Protein AF-A0A6P8SVH3-F1 (afdb_monomer)

Foldseek 3Di:
DDDDDPDDDDPPPDQPDDDPDAADDDPDDDDDPPPPPPPDDDPDDDDDDDDDDPPDDPPPPDDDDDGDDPVRVLVVLLVVQADDPAEDEQEAEPVCLQVSLLVQCPDPPDDLNYQYQYDYPPDDDPDRPVRLQVSLVVNLVCLAPPLQQWAFDFLEIFGDPDPVCVVVCSVVSSVSSQCSQSNNVYDHNRRYHPQLVCVVSVHDHQQLPPQLVRQRDPVLSVLLVLLVVQQDPVSLVVNCVPCVVVLVVLVCVCSVVDDNVCSSVSSSSSVCSRRHVD

Solvent-accessible surface area (backbone atoms only — not comparable to full-atom values): 17520 Å² total; per-residue (Å²): 142,79,82,84,79,81,77,80,78,74,83,80,78,72,82,82,64,85,69,93,81,86,81,86,84,73,86,78,74,78,80,73,94,82,79,89,72,94,83,70,89,76,94,70,96,73,94,78,85,88,76,91,76,77,82,72,79,82,72,84,82,80,72,87,85,76,92,72,59,67,69,58,53,55,49,50,50,29,70,74,59,42,45,87,89,43,73,41,84,43,70,30,40,80,97,40,42,62,63,33,50,52,56,50,70,66,36,91,85,52,59,87,38,33,44,65,42,50,40,48,72,95,55,90,76,91,53,77,62,61,48,34,53,51,47,31,51,51,45,43,50,40,54,60,73,65,67,70,53,51,41,52,47,92,65,36,28,40,63,47,82,47,68,69,45,55,77,66,39,44,65,60,52,47,51,52,55,40,50,49,21,46,64,71,73,31,54,66,80,84,26,62,31,68,56,46,51,31,46,76,70,74,41,89,53,85,40,69,77,54,69,52,87,60,50,70,50,67,69,57,31,52,53,54,51,51,54,74,67,50,82,45,72,67,46,45,54,52,43,38,74,75,42,29,68,64,47,26,74,53,75,38,69,61,53,82,77,55,56,79,87,44,44,52,60,52,48,23,44,48,51,46,30,68,52,65,73,85

Sequence (278 aa):
MDADVESLHSAQWVNAGTPEVFYRRSRLEQPNRNSFNDFLIDDSDEEEEGEDEAFGTLESYVFPVEEVDLAVLLSDFRKEFVSDGLVSNICIRRKKLLESAIKAISRVTFCWNNSPYIEFVGEDGDDMGGPQREFFRLLMIEVQTTMGIFEGKAGQVFLTYDQAALDGHKYFQAGRLIAWSVAHGGPCIKALDPSLYQLMCGQEAQLEQFDCSVLPDPDVQSRAKRILQCKTAEDLSALQQDLGDWISECGIPGIFSATIGDIPKIYSYVVKHYIFLR

InterPro domains:
  IPR000569 HECT domain [PS50237] (117-143)
  IPR035983 HECT, E3 ligase catalytic domain [SSF56204] (90-229)

Structure (mmCIF, N/CA/C/O backbone):
data_AF-A0A6P8SVH3-F1
#
_entry.id   AF-A0A6P8SVH3-F1
#
loop_
_atom_site.group_PDB
_atom_site.id
_atom_site.type_symbol
_atom_site.label_atom_id
_atom_site.label_alt_id
_atom_site.label_comp_id
_atom_site.label_asym_id
_atom_site.label_entity_id
_atom_site.label_seq_id
_atom_site.pdbx_PDB_ins_code
_atom_site.Cartn_x
_atom_site.Cartn_y
_atom_site.Cartn_z
_atom_site.occupancy
_atom_site.B_iso_or_equiv
_atom_site.auth_seq_id
_atom_site.auth_comp_id
_atom_site.auth_asym_id
_atom_site.auth_atom_id
_atom_site.pdbx_PDB_model_num
ATOM 1 N N . MET A 1 1 ? -14.824 -34.767 -34.612 1.00 38.28 1 MET A N 1
ATOM 2 C CA . MET A 1 1 ? -14.127 -35.101 -33.347 1.00 38.28 1 MET A CA 1
ATOM 3 C C . MET A 1 1 ? -13.390 -33.828 -33.032 1.00 38.28 1 MET A C 1
ATOM 5 O O . MET A 1 1 ? -12.246 -33.665 -33.425 1.00 38.28 1 MET A O 1
ATOM 9 N N . ASP A 1 2 ? -14.157 -32.874 -32.522 1.00 30.14 2 ASP A N 1
ATOM 10 C CA . ASP A 1 2 ? -13.829 -31.455 -32.530 1.00 30.14 2 ASP A CA 1
ATOM 11 C C . ASP A 1 2 ? -13.787 -31.030 -31.074 1.00 30.14 2 ASP A C 1
ATOM 13 O O . ASP A 1 2 ? -14.754 -31.222 -30.340 1.00 30.14 2 ASP A O 1
ATOM 17 N N . ALA A 1 3 ? -12.603 -30.606 -30.648 1.00 35.47 3 ALA A N 1
ATOM 18 C CA . ALA A 1 3 ? -12.331 -30.230 -29.278 1.00 35.47 3 ALA A CA 1
ATOM 19 C C . ALA A 1 3 ? -12.794 -28.790 -29.048 1.00 35.47 3 ALA A C 1
ATOM 21 O O . ALA A 1 3 ? -12.345 -27.869 -29.734 1.00 35.47 3 ALA A O 1
ATOM 22 N N . ASP A 1 4 ? -13.679 -28.639 -28.067 1.00 33.88 4 ASP A N 1
ATOM 23 C CA . ASP A 1 4 ? -14.069 -27.380 -27.454 1.00 33.88 4 ASP A CA 1
ATOM 24 C C . ASP A 1 4 ? -12.833 -26.608 -26.976 1.00 33.88 4 ASP A C 1
ATOM 26 O O . ASP A 1 4 ? -12.043 -27.092 -26.162 1.00 33.88 4 ASP A O 1
ATOM 30 N N . VAL A 1 5 ? -12.677 -25.384 -27.475 1.00 38.59 5 VAL A N 1
ATOM 31 C CA . VAL A 1 5 ? -11.770 -24.392 -26.897 1.00 38.59 5 VAL A CA 1
ATOM 32 C C . VAL A 1 5 ? -12.614 -23.532 -25.965 1.00 38.59 5 VAL A C 1
ATOM 34 O O . VAL A 1 5 ? -13.272 -22.587 -26.398 1.00 38.59 5 VAL A O 1
ATOM 37 N N . GLU A 1 6 ? -12.616 -23.887 -24.680 1.00 35.53 6 GLU A N 1
ATOM 38 C CA . GLU A 1 6 ? -13.138 -23.033 -23.613 1.00 35.53 6 GLU A CA 1
ATOM 39 C C . GLU A 1 6 ? -12.396 -21.691 -23.630 1.00 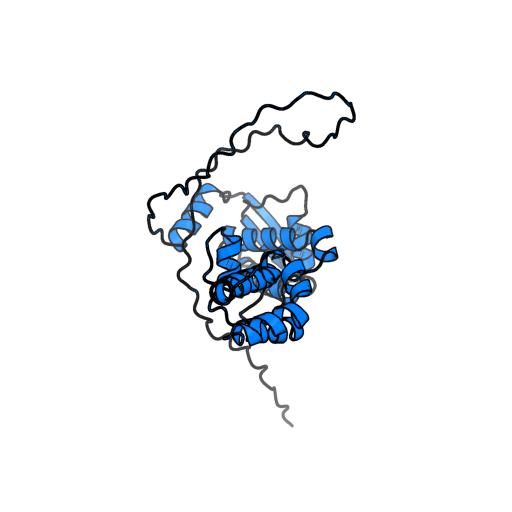35.53 6 GLU A C 1
ATOM 41 O O . GLU A 1 6 ? -11.185 -21.604 -23.409 1.00 35.53 6 GLU A O 1
ATOM 46 N N . SER A 1 7 ? -13.137 -20.620 -23.914 1.00 36.16 7 SER A N 1
ATOM 47 C CA . SER A 1 7 ? -12.637 -19.257 -23.811 1.00 36.16 7 SER A CA 1
ATOM 48 C C . SER A 1 7 ? -12.360 -18.930 -22.344 1.00 36.16 7 SER A C 1
ATOM 50 O O . SER A 1 7 ? -13.285 -18.854 -21.532 1.00 36.16 7 SER A O 1
ATOM 52 N N . LEU A 1 8 ? -11.092 -18.701 -22.006 1.00 34.19 8 LEU A N 1
ATOM 53 C CA . LEU A 1 8 ? -10.688 -18.137 -20.721 1.00 34.19 8 LEU A CA 1
ATOM 54 C C . LEU A 1 8 ? -11.375 -16.780 -20.533 1.00 34.19 8 LEU A C 1
ATOM 56 O O . LEU A 1 8 ? -11.102 -15.818 -21.252 1.00 34.19 8 LEU A O 1
ATOM 60 N N . HIS A 1 9 ? -12.290 -16.732 -19.568 1.00 35.50 9 HIS A N 1
ATOM 61 C CA . HIS A 1 9 ? -13.006 -15.535 -19.155 1.00 35.50 9 HIS A CA 1
ATOM 62 C C . HIS A 1 9 ? -12.001 -14.427 -18.806 1.00 35.50 9 HIS A C 1
ATOM 64 O O . HIS A 1 9 ? -11.224 -14.541 -17.857 1.00 35.50 9 HIS A O 1
ATOM 70 N N . SER A 1 10 ? -12.017 -13.335 -19.571 1.00 40.88 10 SER A N 1
ATOM 71 C CA . SER A 1 10 ? -11.329 -12.099 -19.214 1.00 40.88 10 SER A CA 1
ATOM 72 C C . SER A 1 10 ? -11.885 -11.607 -17.880 1.00 40.88 10 SER A C 1
ATOM 74 O O . SER A 1 10 ? -13.095 -11.384 -17.779 1.00 40.88 10 SER A O 1
ATOM 76 N N . ALA A 1 11 ? -11.032 -11.429 -16.870 1.00 42.97 11 ALA A N 1
ATOM 77 C CA . ALA A 1 11 ? -11.408 -10.749 -15.637 1.00 42.97 11 ALA A CA 1
ATOM 78 C C . ALA A 1 11 ? -12.002 -9.377 -15.997 1.00 42.97 11 ALA A C 1
ATOM 80 O O . ALA A 1 11 ? -11.295 -8.480 -16.461 1.00 42.97 11 ALA A O 1
ATOM 81 N N . GLN A 1 12 ? -13.322 -9.244 -15.855 1.00 35.88 12 GLN A N 1
ATOM 82 C CA . GLN A 1 12 ? -14.020 -7.975 -16.001 1.00 35.88 12 GLN A CA 1
ATOM 83 C C . GLN A 1 12 ? -13.683 -7.134 -14.775 1.00 35.88 12 GLN A C 1
ATOM 85 O O . GLN A 1 12 ? -14.311 -7.246 -13.726 1.00 35.88 12 GLN A O 1
ATOM 90 N N . TRP A 1 13 ? -12.649 -6.310 -14.904 1.00 43.22 13 TRP A N 1
ATOM 91 C CA . TRP A 1 13 ? -12.386 -5.234 -13.962 1.00 43.22 13 TRP A CA 1
ATOM 92 C C . TRP A 1 13 ? -13.508 -4.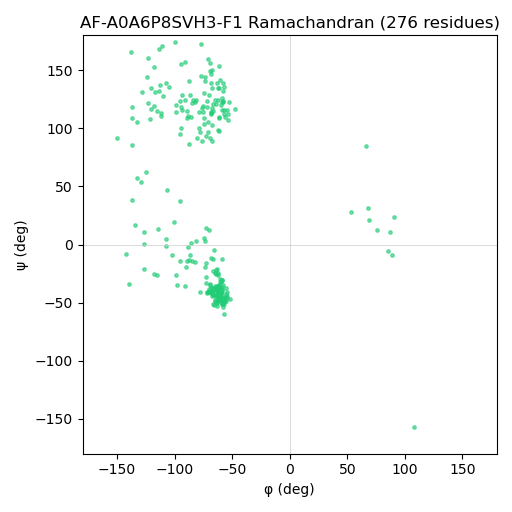210 -14.109 1.00 43.22 13 TRP A C 1
ATOM 94 O O . TRP A 1 13 ? -13.561 -3.460 -15.085 1.00 43.22 13 TRP A O 1
ATOM 104 N N . VAL A 1 14 ? -14.444 -4.215 -13.164 1.00 36.72 14 VAL A N 1
ATOM 105 C CA . VAL A 1 14 ? -15.445 -3.156 -13.050 1.00 36.72 14 VAL A CA 1
ATOM 106 C C . VAL A 1 14 ? -14.711 -1.902 -12.576 1.00 36.72 14 VAL A C 1
ATOM 108 O O . VAL A 1 14 ? -13.932 -1.958 -11.627 1.00 36.72 14 VAL A O 1
ATOM 111 N N . ASN A 1 15 ? -14.906 -0.785 -13.278 1.00 38.78 15 ASN A N 1
ATOM 112 C CA . ASN A 1 15 ? -14.337 0.510 -12.916 1.00 38.78 15 ASN A CA 1
ATOM 113 C C . ASN A 1 15 ? -14.765 0.861 -11.481 1.00 38.78 15 ASN A C 1
ATOM 115 O O . ASN A 1 15 ? -15.936 1.149 -11.251 1.00 38.78 15 ASN A O 1
ATOM 119 N N . ALA A 1 16 ? -13.823 0.830 -10.535 1.00 38.94 16 ALA A N 1
ATOM 120 C CA . ALA A 1 16 ? -14.063 1.083 -9.113 1.00 38.94 16 ALA A CA 1
ATOM 121 C C . ALA A 1 16 ? -14.327 2.567 -8.783 1.00 38.94 16 ALA A C 1
ATOM 123 O O . ALA A 1 16 ? -14.281 2.942 -7.620 1.00 38.94 16 ALA A O 1
ATOM 124 N N . GLY A 1 17 ? -14.594 3.409 -9.790 1.00 33.31 17 GLY A N 1
ATOM 125 C CA . GLY A 1 17 ? -14.786 4.842 -9.613 1.00 33.31 17 GLY A CA 1
ATOM 126 C C . GLY A 1 17 ? -13.485 5.482 -9.153 1.00 33.31 17 GLY A C 1
ATOM 127 O O . GLY A 1 17 ? -13.255 5.643 -7.964 1.00 33.31 17 GLY A O 1
ATOM 128 N N . THR A 1 18 ? -12.607 5.831 -10.096 1.00 37.03 18 THR A N 1
ATOM 129 C CA . THR A 1 18 ? -11.446 6.673 -9.773 1.00 37.03 18 THR A CA 1
ATOM 130 C C . THR A 1 18 ? -11.972 7.992 -9.190 1.00 37.03 18 THR A C 1
ATOM 132 O O . THR A 1 18 ? -12.679 8.693 -9.916 1.00 37.03 18 THR A O 1
ATOM 135 N N . PRO A 1 19 ? -11.695 8.329 -7.916 1.00 35.72 19 PRO A N 1
ATOM 136 C CA . PRO A 1 19 ? -12.036 9.643 -7.381 1.00 35.72 19 PRO A CA 1
ATOM 137 C C . PRO A 1 19 ? -11.286 10.718 -8.177 1.00 35.72 19 PRO A C 1
ATOM 139 O O . PRO A 1 19 ? -10.211 10.442 -8.713 1.00 35.72 19 PRO A O 1
ATOM 142 N N . GLU A 1 20 ? -11.808 11.940 -8.252 1.00 30.88 20 GLU A N 1
ATOM 143 C CA . GLU A 1 20 ? -10.994 13.074 -8.700 1.00 30.88 20 GLU A CA 1
ATOM 144 C C . GLU A 1 20 ? -9.831 13.243 -7.714 1.00 30.88 20 GLU A C 1
ATOM 146 O O . GLU A 1 20 ? -10.027 13.560 -6.541 1.00 30.88 20 GLU A O 1
ATOM 151 N N . VAL A 1 21 ? -8.614 12.931 -8.167 1.00 34.47 21 VAL A N 1
ATOM 152 C CA . VAL A 1 21 ? -7.406 13.019 -7.344 1.00 34.47 21 VAL A CA 1
ATOM 153 C C . VAL A 1 21 ? -6.691 14.327 -7.651 1.00 34.47 21 VAL A C 1
ATOM 155 O O . VAL A 1 21 ? -6.152 14.511 -8.743 1.00 34.47 21 VAL A O 1
ATOM 158 N N . PHE A 1 22 ? -6.652 15.212 -6.660 1.00 37.12 22 PHE A N 1
ATOM 159 C CA . PHE A 1 22 ? -5.919 16.473 -6.708 1.00 37.12 22 PHE A CA 1
ATOM 160 C C . PHE A 1 22 ? -4.524 16.284 -6.099 1.00 37.12 22 PHE A C 1
ATOM 162 O O . PHE A 1 22 ? -4.385 15.779 -4.984 1.00 37.12 22 PHE A O 1
ATOM 169 N N . TYR A 1 23 ? -3.480 16.696 -6.821 1.00 36.50 23 TYR A N 1
ATOM 170 C CA . TYR A 1 23 ? -2.086 16.581 -6.383 1.00 36.50 23 TYR A CA 1
ATOM 171 C C . TYR A 1 23 ? -1.507 17.952 -6.007 1.00 36.50 23 TYR A C 1
ATOM 173 O O . TYR A 1 23 ? -1.722 18.944 -6.699 1.00 36.50 23 TYR A O 1
ATOM 181 N N . ARG A 1 24 ? -0.725 18.005 -4.921 1.00 40.78 24 ARG A N 1
ATOM 182 C CA . ARG A 1 24 ? -0.037 19.205 -4.413 1.00 40.78 24 ARG A CA 1
ATOM 183 C C . ARG A 1 24 ? 1.322 19.377 -5.101 1.00 40.78 24 ARG A C 1
ATOM 185 O O . ARG A 1 24 ? 2.140 18.464 -5.060 1.00 40.78 24 ARG A O 1
ATOM 192 N N . ARG A 1 25 ? 1.620 20.556 -5.656 1.00 32.75 25 ARG A N 1
ATOM 193 C CA . ARG A 1 25 ? 2.978 20.903 -6.120 1.00 32.75 25 ARG A CA 1
ATOM 194 C C . ARG A 1 25 ? 3.720 21.643 -5.003 1.00 32.75 25 ARG A C 1
ATOM 196 O O . ARG A 1 25 ? 3.324 22.742 -4.630 1.00 32.75 25 ARG A O 1
ATOM 203 N N . SER A 1 26 ? 4.795 21.070 -4.466 1.00 36.12 26 SER A N 1
ATOM 204 C CA . SER A 1 26 ? 5.819 21.834 -3.743 1.00 36.12 26 SER A CA 1
ATOM 205 C C . SER A 1 26 ? 6.853 22.341 -4.752 1.00 36.12 26 SER A C 1
ATOM 207 O O . SER A 1 26 ? 7.201 21.637 -5.701 1.00 36.12 26 SER A O 1
ATOM 209 N N . ARG A 1 27 ? 7.355 23.571 -4.586 1.00 33.19 27 ARG A N 1
ATOM 210 C CA . ARG A 1 27 ? 8.594 23.963 -5.272 1.00 33.19 27 ARG A CA 1
ATOM 211 C C . ARG A 1 27 ? 9.719 23.147 -4.641 1.00 33.19 27 ARG A C 1
ATOM 213 O O . ARG A 1 27 ? 10.001 23.318 -3.461 1.00 33.19 27 ARG A O 1
ATOM 220 N N . LEU A 1 28 ? 10.311 22.241 -5.411 1.00 38.47 28 LEU A N 1
ATOM 221 C CA . LEU A 1 28 ? 11.526 21.541 -5.013 1.00 38.47 28 LEU A CA 1
ATOM 222 C C . LEU A 1 28 ? 12.676 22.552 -5.049 1.00 38.47 28 LEU A C 1
ATOM 224 O O . LEU A 1 28 ? 13.139 22.924 -6.127 1.00 38.47 28 LEU A O 1
ATOM 228 N N . GLU A 1 29 ? 13.136 23.012 -3.888 1.00 39.31 29 GLU A N 1
ATOM 229 C CA . GLU A 1 29 ? 14.511 23.499 -3.799 1.00 39.31 29 GLU A CA 1
ATOM 230 C C . GLU A 1 29 ? 15.446 22.297 -3.984 1.00 39.31 29 GLU A C 1
ATOM 232 O O . GLU A 1 29 ? 15.196 21.205 -3.467 1.00 39.31 29 GLU A O 1
ATOM 237 N N . GLN A 1 30 ? 16.480 22.462 -4.811 1.00 32.16 30 GLN A N 1
ATOM 238 C CA . GLN A 1 30 ? 17.389 21.371 -5.161 1.00 32.16 30 GLN A CA 1
ATOM 239 C C . GLN A 1 30 ? 18.096 20.846 -3.900 1.00 32.16 30 GLN A C 1
ATOM 241 O O . GLN A 1 30 ? 18.597 21.655 -3.116 1.00 32.16 30 GLN A O 1
ATOM 246 N N . PRO A 1 31 ? 18.203 19.521 -3.695 1.00 35.34 31 PRO A N 1
ATOM 247 C CA . PRO A 1 31 ? 18.891 18.991 -2.529 1.00 35.34 31 PRO A CA 1
ATOM 248 C C . PRO A 1 31 ? 20.385 19.322 -2.611 1.00 35.34 31 PRO A C 1
ATOM 250 O O . PRO A 1 31 ? 21.086 18.938 -3.553 1.00 35.34 31 PRO A O 1
ATOM 253 N N . ASN A 1 32 ? 20.862 20.050 -1.602 1.00 32.84 32 ASN A N 1
ATOM 254 C CA . ASN A 1 32 ? 22.268 20.377 -1.428 1.00 32.84 32 ASN A CA 1
ATOM 255 C C . ASN A 1 32 ? 23.060 19.069 -1.244 1.00 32.84 32 ASN A C 1
ATOM 257 O O . ASN A 1 32 ? 22.740 18.249 -0.387 1.00 32.84 32 ASN A O 1
ATOM 261 N N . ARG A 1 33 ? 24.078 18.844 -2.080 1.00 38.38 33 ARG A N 1
ATOM 262 C CA . ARG A 1 33 ? 24.749 17.543 -2.284 1.00 38.38 33 ARG A CA 1
ATOM 263 C C . ARG A 1 33 ? 25.617 17.027 -1.120 1.00 38.38 33 ARG A C 1
ATOM 265 O O . ARG A 1 33 ? 26.335 16.054 -1.316 1.00 38.38 33 ARG A O 1
ATOM 272 N N . ASN A 1 34 ? 25.534 17.607 0.076 1.00 36.66 34 ASN A N 1
ATOM 273 C CA . ASN A 1 34 ? 26.418 17.289 1.204 1.00 36.66 34 ASN A CA 1
ATOM 274 C C . ASN A 1 34 ? 25.664 16.985 2.511 1.00 36.66 34 ASN A C 1
ATOM 276 O O . ASN A 1 34 ? 25.970 17.568 3.544 1.00 36.66 34 ASN A O 1
ATOM 280 N N . SER A 1 35 ? 24.712 16.054 2.506 1.00 41.62 35 SER A N 1
ATOM 281 C CA . SER A 1 35 ? 24.257 15.456 3.769 1.00 41.62 35 SER A CA 1
ATOM 282 C C . SER A 1 35 ? 24.087 13.954 3.609 1.00 41.62 35 SER A C 1
ATOM 284 O O . SER A 1 35 ? 23.033 13.457 3.229 1.00 41.62 35 SER A O 1
ATOM 286 N N . PHE A 1 36 ? 25.190 13.234 3.803 1.00 32.66 36 PHE A N 1
ATOM 287 C CA . PHE A 1 36 ? 25.193 11.774 3.920 1.00 32.66 36 PHE A CA 1
ATOM 288 C C . PHE A 1 36 ? 26.049 11.288 5.098 1.00 32.66 36 PHE A C 1
ATOM 290 O O . PHE A 1 36 ? 26.396 10.115 5.146 1.00 32.66 36 PHE A O 1
ATOM 297 N N . ASN A 1 37 ? 26.376 12.173 6.048 1.00 34.50 37 ASN A N 1
ATOM 298 C CA . ASN A 1 37 ? 27.272 11.854 7.164 1.00 34.50 37 ASN A CA 1
ATOM 299 C C . ASN A 1 37 ? 26.712 12.142 8.564 1.00 34.50 37 ASN A C 1
ATOM 301 O O . ASN A 1 37 ? 27.464 12.029 9.521 1.00 34.50 37 ASN A O 1
ATOM 305 N N . ASP A 1 38 ? 25.423 12.442 8.720 1.00 38.78 38 ASP A N 1
ATOM 306 C CA . ASP A 1 38 ? 24.875 12.828 10.033 1.00 38.78 38 ASP A CA 1
ATOM 307 C C . ASP A 1 38 ? 24.239 11.660 10.809 1.00 38.78 38 ASP A C 1
ATOM 309 O O . ASP A 1 38 ? 23.200 11.788 11.447 1.00 38.78 38 ASP A O 1
ATOM 313 N N . PHE A 1 39 ? 24.851 10.475 10.715 1.00 33.72 39 PHE A N 1
ATOM 314 C CA . PHE A 1 39 ? 24.496 9.325 11.553 1.00 33.72 39 PHE A CA 1
ATOM 315 C C . PHE A 1 39 ? 25.756 8.677 12.133 1.00 33.72 39 PHE A C 1
ATOM 317 O O . PHE A 1 39 ? 26.052 7.501 11.916 1.00 33.72 39 PHE A O 1
ATOM 324 N N . LEU A 1 40 ? 26.532 9.489 12.846 1.00 31.41 40 LEU A N 1
ATOM 325 C CA . LEU A 1 40 ? 27.498 9.023 13.831 1.00 31.41 40 LEU A CA 1
ATOM 326 C C . LEU A 1 40 ? 26.967 9.460 15.195 1.00 31.41 40 LEU A C 1
ATOM 328 O O . LEU A 1 40 ? 26.902 10.649 15.482 1.00 31.41 40 LEU A O 1
ATOM 332 N N . ILE A 1 41 ? 26.533 8.486 15.992 1.00 35.91 41 ILE A N 1
ATOM 333 C CA . ILE A 1 41 ? 26.217 8.684 17.407 1.00 35.91 41 ILE A CA 1
ATOM 334 C C . ILE A 1 41 ? 27.570 8.801 18.112 1.00 35.91 41 ILE A C 1
ATOM 336 O O . ILE A 1 41 ? 28.326 7.828 18.148 1.00 35.91 41 ILE A O 1
ATOM 340 N N . ASP A 1 42 ? 27.895 10.007 18.566 1.00 34.38 42 ASP A N 1
ATOM 341 C CA . ASP A 1 42 ? 29.068 10.297 19.388 1.00 34.38 42 ASP A CA 1
ATOM 342 C C . ASP A 1 42 ? 28.662 10.134 20.860 1.00 34.38 42 ASP A C 1
ATOM 344 O O . ASP A 1 42 ? 27.849 10.901 21.377 1.00 34.38 42 ASP A O 1
ATOM 348 N N . ASP A 1 43 ? 29.161 9.072 21.496 1.00 38.16 43 ASP A N 1
ATOM 349 C CA . ASP A 1 43 ? 29.024 8.814 22.933 1.00 38.16 43 ASP A CA 1
ATOM 350 C C . ASP A 1 43 ? 30.008 9.729 23.683 1.00 38.16 43 ASP A C 1
ATOM 352 O O . ASP A 1 43 ? 31.152 9.352 23.961 1.00 38.16 43 ASP A O 1
ATOM 356 N N . SER A 1 44 ? 29.569 10.938 24.028 1.00 39.28 44 SER A N 1
ATOM 357 C CA . SER A 1 44 ? 30.231 11.747 25.051 1.00 39.28 44 SER A CA 1
ATOM 358 C C . SER A 1 44 ? 29.199 12.401 25.965 1.00 39.28 44 SER A C 1
ATOM 360 O O . SER A 1 44 ? 28.482 13.312 25.557 1.00 39.28 44 SER A O 1
ATOM 362 N N . ASP A 1 45 ? 29.139 11.898 27.200 1.00 43.66 45 ASP A N 1
ATOM 363 C CA . ASP A 1 45 ? 28.345 12.419 28.311 1.00 43.66 45 ASP A CA 1
ATOM 364 C C . ASP A 1 45 ? 28.775 13.850 28.672 1.00 43.66 45 ASP A C 1
ATOM 366 O O . ASP A 1 45 ? 29.827 14.032 29.286 1.00 43.66 45 ASP A O 1
ATOM 370 N N . GLU A 1 46 ? 27.940 14.848 28.379 1.00 41.59 46 GLU A N 1
ATOM 371 C CA . GLU A 1 46 ? 27.952 16.135 29.083 1.00 41.59 46 GLU A CA 1
ATOM 372 C C . GLU A 1 46 ? 26.506 16.579 29.370 1.00 41.59 46 GLU A C 1
ATOM 374 O O . GLU A 1 46 ? 25.677 16.735 28.474 1.00 41.59 46 GLU A O 1
ATOM 379 N N . GLU A 1 47 ? 26.193 16.704 30.662 1.00 41.84 47 GLU A N 1
ATOM 380 C CA . GLU A 1 47 ? 24.939 17.237 31.196 1.00 41.84 47 GLU A CA 1
ATOM 381 C C . GLU A 1 47 ? 24.890 18.757 30.964 1.00 41.84 47 GLU A C 1
ATOM 383 O O . GLU A 1 47 ? 25.701 19.481 31.541 1.00 41.84 47 GLU A O 1
ATOM 388 N N . GLU A 1 48 ? 23.917 19.263 30.199 1.00 37.69 48 GLU A N 1
ATOM 389 C CA . GLU A 1 48 ? 23.544 20.683 30.252 1.00 37.69 48 GLU A CA 1
ATOM 390 C C . GLU A 1 48 ? 22.033 20.868 30.450 1.00 37.69 48 GLU A C 1
ATOM 392 O O . GLU A 1 48 ? 21.188 20.213 29.834 1.00 37.69 48 GLU A O 1
ATOM 397 N N . GLU A 1 49 ? 21.738 21.737 31.418 1.00 33.62 49 GLU A N 1
ATOM 398 C CA . GLU A 1 49 ? 20.440 22.055 32.002 1.00 33.62 49 GLU A CA 1
ATOM 399 C C . GLU A 1 49 ? 19.507 22.775 31.013 1.00 33.62 49 GLU A C 1
ATOM 401 O O . GLU A 1 49 ? 19.938 23.498 30.119 1.00 33.62 49 GLU A O 1
ATOM 406 N N . GLY A 1 50 ? 18.201 22.556 31.188 1.00 32.62 50 GLY A N 1
ATOM 407 C CA . GLY A 1 50 ? 17.170 22.912 30.219 1.00 32.62 50 GLY A CA 1
ATOM 408 C C . GLY A 1 50 ? 16.913 24.405 30.002 1.00 32.62 50 GLY A C 1
ATOM 409 O O . GLY A 1 50 ? 16.885 25.207 30.935 1.00 32.62 50 GLY A O 1
ATOM 410 N N . GLU A 1 51 ? 16.564 24.717 28.755 1.00 33.16 51 GLU A N 1
ATOM 411 C CA . GLU A 1 51 ? 15.795 25.897 28.371 1.00 33.16 51 GLU A CA 1
ATOM 412 C C . GLU A 1 51 ? 14.543 25.434 27.603 1.00 33.16 51 GLU A C 1
ATOM 414 O O . GLU A 1 51 ? 14.620 24.710 26.608 1.00 33.16 51 GLU A O 1
ATOM 419 N N . ASP A 1 52 ? 13.371 25.813 28.118 1.00 31.06 52 ASP A N 1
ATOM 420 C CA . ASP A 1 52 ? 12.054 25.512 27.556 1.00 31.06 52 ASP A CA 1
ATOM 421 C C . ASP A 1 52 ? 11.845 26.241 26.210 1.00 31.06 52 ASP A C 1
ATOM 423 O O . ASP A 1 52 ? 11.304 27.348 26.152 1.00 31.06 52 ASP A O 1
ATOM 427 N N . GLU A 1 53 ? 12.234 25.612 25.101 1.00 35.81 53 GLU A N 1
ATOM 428 C CA . GLU A 1 53 ? 11.828 26.029 23.755 1.00 35.81 53 GLU A CA 1
ATOM 429 C C . GLU A 1 53 ? 10.358 25.636 23.526 1.00 35.81 53 GLU A C 1
ATOM 431 O O . GLU A 1 53 ? 9.998 24.473 23.320 1.00 35.81 53 GLU A O 1
ATOM 436 N N . ALA A 1 54 ? 9.479 26.636 23.602 1.00 31.33 54 ALA A N 1
ATOM 437 C CA . ALA A 1 54 ? 8.057 26.512 23.323 1.00 31.33 54 ALA A CA 1
ATOM 438 C C . ALA A 1 54 ? 7.824 25.891 21.934 1.00 31.33 54 ALA A C 1
ATOM 440 O O . ALA A 1 54 ? 8.080 26.515 20.904 1.00 31.33 54 ALA A O 1
ATOM 441 N N . PHE A 1 55 ? 7.287 24.668 21.909 1.00 30.98 55 PHE A N 1
ATOM 442 C CA . PHE A 1 55 ? 6.881 23.976 20.688 1.00 30.98 55 PHE A CA 1
ATOM 443 C C . PHE A 1 55 ? 5.776 24.788 19.996 1.00 30.98 55 PHE A C 1
ATOM 445 O O . PHE A 1 55 ? 4.606 24.752 20.385 1.00 30.98 55 PHE A O 1
ATOM 452 N N . GLY A 1 56 ? 6.167 25.586 19.003 1.00 30.38 56 GLY A N 1
ATOM 453 C CA . GLY A 1 56 ? 5.260 26.409 18.218 1.00 30.38 56 GLY A CA 1
ATOM 454 C C . GLY A 1 56 ? 4.196 25.545 17.548 1.00 30.38 56 GLY A C 1
ATOM 455 O O . GLY A 1 56 ? 4.504 24.608 16.813 1.00 30.38 56 GLY A O 1
ATOM 456 N N . THR A 1 57 ? 2.932 25.870 17.811 1.00 33.41 57 THR A N 1
ATOM 457 C CA . THR A 1 57 ? 1.759 25.336 17.118 1.00 33.41 57 THR A CA 1
ATOM 458 C C . THR A 1 57 ? 1.992 25.400 15.609 1.00 33.41 57 THR A C 1
ATOM 460 O O . THR A 1 57 ? 2.149 26.487 15.052 1.00 33.41 57 THR A O 1
ATOM 463 N N . LEU A 1 58 ? 2.029 24.245 14.941 1.00 35.56 58 LEU A N 1
ATOM 464 C CA . LEU A 1 58 ? 2.155 24.173 13.489 1.00 35.56 58 LEU A CA 1
ATOM 465 C C . LEU A 1 58 ? 0.848 24.696 12.869 1.00 35.56 58 LEU A C 1
ATOM 467 O O . LEU A 1 58 ? -0.118 23.951 12.707 1.00 35.56 58 LEU A O 1
ATOM 471 N N . GLU A 1 59 ? 0.782 25.997 12.582 1.00 33.22 59 GLU A N 1
ATOM 472 C CA . GLU A 1 59 ? -0.334 26.585 11.843 1.00 33.22 59 GLU A CA 1
ATOM 473 C C . GLU A 1 59 ? -0.448 25.895 10.477 1.00 33.22 59 GLU A C 1
ATOM 475 O O . GLU A 1 59 ? 0.496 25.863 9.682 1.00 33.22 59 GLU A O 1
ATOM 480 N N . SER A 1 60 ? -1.618 25.315 10.206 1.00 38.97 60 SER A N 1
ATOM 481 C CA . SER A 1 60 ? -1.949 24.705 8.923 1.00 38.97 60 SER A CA 1
ATOM 482 C C . SER A 1 60 ? -1.907 25.775 7.830 1.00 38.97 60 SER A C 1
ATOM 484 O O . SER A 1 60 ? -2.851 26.546 7.657 1.00 38.97 60 SER A O 1
ATOM 486 N N . TYR A 1 61 ? -0.797 25.843 7.099 1.00 36.00 61 TYR A N 1
ATOM 487 C CA . TYR A 1 61 ? -0.610 26.791 6.007 1.00 36.00 61 TYR A CA 1
ATOM 488 C C . TYR A 1 61 ? -1.494 26.384 4.816 1.00 36.00 61 TYR A C 1
ATOM 490 O O . TYR A 1 61 ? -1.150 25.494 4.033 1.00 36.00 61 TYR A O 1
ATOM 498 N N . VAL A 1 62 ? -2.669 27.007 4.700 1.00 37.00 62 VAL A N 1
ATOM 499 C CA . VAL A 1 62 ? -3.608 26.788 3.592 1.00 37.00 62 VAL A CA 1
ATOM 500 C C . VAL A 1 62 ? -3.122 27.581 2.378 1.00 37.00 62 VAL A C 1
ATOM 502 O O . VAL A 1 62 ? -3.303 28.794 2.294 1.00 37.00 62 VAL A O 1
ATOM 505 N N . PHE A 1 63 ? -2.474 26.895 1.436 1.00 35.66 63 PHE A N 1
ATOM 506 C CA . PHE A 1 63 ? -2.149 27.462 0.126 1.00 35.66 63 PHE A CA 1
ATOM 507 C C . PHE A 1 63 ? -3.398 27.478 -0.780 1.00 35.66 63 PHE A C 1
ATOM 509 O O . PHE A 1 63 ? -4.200 26.544 -0.705 1.00 35.66 63 PHE A O 1
ATOM 516 N N . PRO A 1 64 ? -3.571 28.488 -1.656 1.00 39.16 64 PRO A N 1
ATOM 517 C CA . PRO A 1 64 ? -4.691 28.534 -2.595 1.00 39.16 64 PRO A CA 1
ATOM 518 C C . PRO A 1 64 ? -4.643 27.349 -3.570 1.00 39.16 64 PRO A C 1
ATOM 520 O O . PRO A 1 64 ? -3.584 27.030 -4.111 1.00 39.16 64 PRO A O 1
ATOM 523 N N . VAL A 1 65 ? -5.792 26.705 -3.787 1.00 49.38 65 VAL A N 1
ATOM 524 C CA . VAL A 1 65 ? -5.953 25.539 -4.667 1.00 49.38 65 VAL A CA 1
ATOM 525 C C . VAL A 1 65 ? -6.190 26.023 -6.099 1.00 49.38 65 VAL A C 1
ATOM 527 O O . VAL A 1 65 ? -7.251 26.565 -6.397 1.00 49.38 65 VAL A O 1
ATOM 530 N N . GLU A 1 66 ? -5.216 25.830 -6.987 1.00 57.56 66 GLU A N 1
ATOM 531 C CA . GLU A 1 66 ? -5.455 25.863 -8.434 1.00 57.56 66 GLU A CA 1
ATOM 532 C C . GLU A 1 66 ? -5.695 24.424 -8.910 1.00 57.56 66 GLU A C 1
ATOM 534 O O . GLU A 1 66 ? -4.829 23.560 -8.761 1.00 57.56 66 GLU A O 1
ATOM 539 N N . GLU A 1 67 ? -6.883 24.148 -9.449 1.00 62.97 67 GLU A N 1
ATOM 540 C CA . GLU A 1 67 ? -7.199 22.860 -10.069 1.00 62.97 67 GLU A CA 1
ATOM 541 C C . GLU A 1 67 ? -6.388 22.705 -11.364 1.00 62.97 67 GLU A C 1
ATOM 543 O O . GLU A 1 67 ? -6.602 23.422 -12.342 1.00 62.97 67 GLU A O 1
ATOM 548 N N . VAL A 1 68 ? -5.433 21.771 -11.374 1.00 77.88 68 VAL A N 1
ATOM 549 C CA . VAL A 1 68 ? -4.621 21.446 -12.554 1.00 77.88 68 VAL A CA 1
ATOM 550 C C . VAL A 1 68 ? -5.013 20.064 -13.059 1.00 77.88 68 VAL A C 1
ATOM 552 O O . VAL A 1 68 ? -4.991 19.089 -12.309 1.00 77.88 68 VAL A O 1
ATOM 555 N N . ASP A 1 69 ? -5.335 19.973 -14.348 1.00 88.62 69 ASP A N 1
ATOM 556 C CA . ASP A 1 69 ? -5.628 18.707 -15.018 1.00 88.62 69 ASP A CA 1
ATOM 557 C C . ASP A 1 69 ? -4.441 17.727 -14.912 1.00 88.62 69 ASP A C 1
ATOM 559 O O . ASP A 1 69 ? -3.286 18.074 -15.183 1.00 88.62 69 ASP A O 1
ATOM 563 N N . LEU A 1 70 ? -4.720 16.475 -14.531 1.00 84.69 70 LEU A N 1
ATOM 564 C CA . LEU A 1 70 ? -3.692 15.453 -14.314 1.00 84.69 70 LEU A CA 1
ATOM 565 C C . LEU A 1 70 ? -2.870 15.164 -15.579 1.00 84.69 70 LEU A C 1
ATOM 567 O O . LEU A 1 70 ? -1.665 14.915 -15.491 1.00 84.69 70 LEU A O 1
ATOM 571 N N . ALA A 1 71 ? -3.490 15.186 -16.761 1.00 87.00 71 ALA A N 1
ATOM 572 C CA . ALA A 1 71 ? -2.779 14.948 -18.010 1.00 87.00 71 ALA A CA 1
ATOM 573 C C . ALA A 1 71 ? -1.814 16.100 -18.323 1.00 87.00 71 ALA A C 1
ATOM 575 O O . ALA A 1 71 ? -0.696 15.836 -18.777 1.00 87.00 71 ALA A O 1
ATOM 576 N N . VAL A 1 72 ? -2.202 17.344 -18.020 1.00 90.31 72 VAL A N 1
ATOM 577 C CA . VAL A 1 72 ? -1.321 18.521 -18.100 1.00 90.31 72 VAL A CA 1
ATOM 578 C C . VAL A 1 72 ? -0.157 18.388 -17.120 1.00 90.31 72 VAL A C 1
ATOM 580 O O . VAL A 1 72 ? 0.996 18.468 -17.542 1.00 90.31 72 VAL A O 1
ATOM 583 N N . LEU A 1 73 ? -0.432 18.073 -15.851 1.00 91.56 73 LEU A N 1
ATOM 584 C CA . LEU A 1 73 ? 0.598 17.904 -14.822 1.00 91.56 73 LEU A CA 1
ATOM 585 C C . LEU A 1 73 ? 1.640 16.847 -15.218 1.00 91.56 73 LEU A C 1
ATOM 587 O O . LEU A 1 73 ? 2.844 17.092 -15.152 1.00 91.56 73 LEU A O 1
ATOM 591 N N . LEU A 1 74 ? 1.183 15.675 -15.667 1.00 91.06 74 LEU A N 1
ATOM 592 C CA . LEU A 1 74 ? 2.069 14.592 -16.092 1.00 91.06 74 LEU A CA 1
ATOM 593 C C . LEU A 1 74 ? 2.815 14.929 -17.389 1.00 91.06 74 LEU A C 1
ATOM 595 O O . LEU A 1 74 ? 3.959 14.511 -17.566 1.00 91.06 74 LEU A O 1
ATOM 599 N N . SER A 1 75 ? 2.183 15.663 -18.308 1.00 90.06 75 SER A N 1
ATOM 600 C CA . SER A 1 75 ? 2.841 16.176 -19.513 1.00 90.06 75 SER A CA 1
ATOM 601 C C . SER A 1 75 ? 3.994 17.108 -19.149 1.00 90.06 75 SER A C 1
ATOM 603 O O . SER A 1 75 ? 5.095 16.949 -19.673 1.00 90.06 75 SER A O 1
ATOM 605 N N . ASP A 1 76 ? 3.758 18.054 -18.248 1.00 92.12 76 ASP A N 1
ATOM 606 C CA . ASP A 1 76 ? 4.760 19.044 -17.868 1.00 92.12 76 ASP A CA 1
ATOM 607 C C . ASP A 1 76 ? 5.890 18.415 -17.054 1.00 92.12 76 ASP A C 1
ATOM 609 O O . ASP A 1 76 ? 7.055 18.669 -17.351 1.00 92.12 76 ASP A O 1
ATOM 613 N N . PHE A 1 77 ? 5.569 17.492 -16.140 1.00 91.81 77 PHE A N 1
ATOM 614 C CA . PHE A 1 77 ? 6.571 16.680 -15.449 1.00 91.81 77 PHE A CA 1
ATOM 615 C C . PHE A 1 77 ? 7.487 15.950 -16.441 1.00 91.81 77 PHE A C 1
ATOM 617 O O . PHE A 1 77 ? 8.709 15.977 -16.306 1.00 91.81 77 PHE A O 1
ATOM 624 N N . ARG A 1 78 ? 6.923 15.320 -17.479 1.00 91.50 78 ARG A N 1
ATOM 625 C CA . ARG A 1 78 ? 7.731 14.623 -18.488 1.00 91.50 78 ARG A CA 1
ATOM 626 C C . ARG A 1 78 ? 8.640 15.566 -19.262 1.00 91.50 78 ARG A C 1
ATOM 628 O O . ARG A 1 78 ? 9.804 15.238 -19.441 1.00 91.50 78 ARG A O 1
ATOM 635 N N . LYS A 1 79 ? 8.137 16.726 -19.688 1.00 90.19 79 LYS A N 1
ATOM 636 C CA . LYS A 1 79 ? 8.951 17.727 -20.400 1.00 90.19 79 LYS A CA 1
ATOM 637 C C . LYS A 1 79 ? 10.100 18.258 -19.544 1.00 90.19 79 LYS A C 1
ATOM 639 O O . LYS A 1 79 ? 11.154 18.572 -20.079 1.00 90.19 79 LYS A O 1
ATOM 644 N N . GLU A 1 80 ? 9.872 18.401 -18.241 1.00 92.00 80 GLU A N 1
ATOM 645 C CA . GLU A 1 80 ? 10.852 18.954 -17.308 1.00 92.00 80 GLU A CA 1
ATOM 646 C C . GLU A 1 80 ? 11.930 17.930 -16.928 1.00 92.00 80 GLU A C 1
ATOM 648 O O . GLU A 1 80 ? 13.107 18.280 -16.847 1.00 92.00 80 GLU A O 1
ATOM 653 N N . PHE A 1 81 ? 11.545 16.668 -16.710 1.00 90.38 81 PHE A N 1
ATOM 654 C CA . PHE A 1 81 ? 12.431 15.691 -16.078 1.00 90.38 81 PHE A CA 1
ATOM 655 C C . PHE A 1 81 ? 12.857 14.517 -16.954 1.00 90.38 81 PHE A C 1
ATOM 657 O O . PHE A 1 81 ? 13.907 13.941 -16.674 1.00 90.38 81 PHE A O 1
ATOM 664 N N . VAL A 1 82 ? 12.081 14.122 -17.968 1.00 89.88 82 VAL A N 1
ATOM 665 C CA . VAL A 1 82 ? 12.434 12.986 -18.835 1.00 89.88 82 VAL A CA 1
ATOM 666 C C . VAL A 1 82 ? 13.372 13.474 -19.934 1.00 89.88 82 VAL A C 1
ATOM 668 O O . VAL A 1 82 ? 13.060 14.407 -20.669 1.00 89.88 82 VAL A O 1
ATOM 671 N N . SER A 1 83 ? 14.541 12.843 -20.031 1.00 81.50 83 SER A N 1
ATOM 672 C CA . SER A 1 83 ? 15.591 13.219 -20.972 1.00 81.50 83 SER A CA 1
ATOM 673 C C . SER A 1 83 ? 15.132 13.000 -22.409 1.00 81.50 83 SER A C 1
ATOM 675 O O . SER A 1 83 ? 14.806 11.874 -22.796 1.00 81.50 83 SER A O 1
ATOM 677 N N . ASP A 1 84 ? 15.200 14.052 -23.219 1.00 72.44 84 ASP A N 1
ATOM 678 C CA . ASP A 1 84 ? 15.010 13.935 -24.660 1.00 72.44 84 ASP A CA 1
ATOM 679 C C . ASP A 1 84 ? 16.269 13.306 -25.290 1.00 72.44 84 ASP A C 1
ATOM 681 O O . ASP A 1 84 ? 17.384 13.810 -25.141 1.00 72.44 84 ASP A O 1
ATOM 685 N N . GLY A 1 85 ? 16.115 12.145 -25.929 1.00 73.44 85 GLY A N 1
ATOM 686 C CA . GLY A 1 85 ? 17.172 11.476 -26.699 1.00 73.44 85 GLY A CA 1
ATOM 687 C C . GLY A 1 85 ? 18.105 10.501 -25.960 1.00 73.44 85 GLY A C 1
ATOM 688 O O . GLY A 1 85 ? 18.840 9.773 -26.629 1.00 73.44 85 GLY A O 1
ATOM 689 N N . LEU A 1 86 ? 18.082 10.408 -24.623 1.00 86.38 86 LEU A N 1
ATOM 690 C CA . LEU A 1 86 ? 18.834 9.368 -23.897 1.00 86.38 86 LEU A CA 1
ATOM 691 C C . LEU A 1 86 ? 17.978 8.122 -23.678 1.00 86.38 86 LEU A C 1
ATOM 693 O O . LEU A 1 86 ? 16.910 8.189 -23.070 1.00 86.38 86 LEU A O 1
ATOM 697 N N . VAL A 1 87 ? 18.481 6.975 -24.136 1.00 88.62 87 VAL A N 1
ATOM 698 C CA . VAL A 1 87 ? 17.773 5.691 -24.093 1.00 88.62 87 VAL A CA 1
ATOM 699 C C . VAL A 1 87 ? 18.454 4.723 -23.13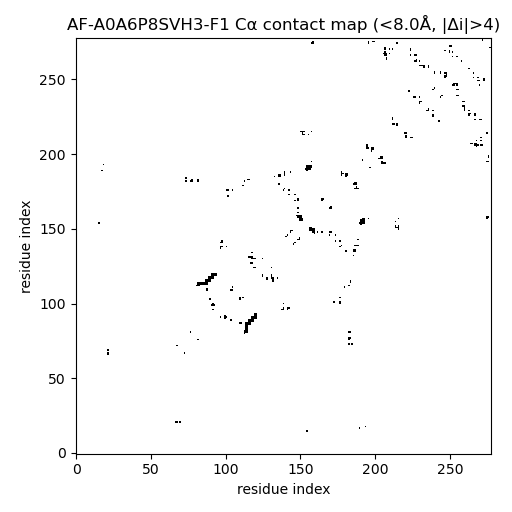1 1.00 88.62 87 VAL A C 1
ATOM 701 O O . VAL A 1 87 ? 19.677 4.577 -23.124 1.00 88.62 87 VAL A O 1
ATOM 704 N N . SER A 1 88 ? 17.652 4.019 -22.335 1.00 90.31 88 SER A N 1
ATOM 705 C CA . SER A 1 88 ? 18.103 2.910 -21.497 1.00 90.31 88 SER A CA 1
ATOM 706 C C . SER A 1 88 ? 17.525 1.595 -22.008 1.00 90.31 88 SER A C 1
ATOM 708 O O . SER A 1 88 ? 16.323 1.373 -21.920 1.00 90.31 88 SER A O 1
ATOM 710 N N . ASN A 1 89 ? 18.393 0.713 -22.514 1.00 91.06 89 ASN A N 1
ATOM 711 C CA . ASN A 1 89 ? 18.004 -0.612 -23.003 1.00 91.06 89 ASN A CA 1
ATOM 712 C C . ASN A 1 89 ? 17.729 -1.566 -21.835 1.00 91.06 89 ASN A C 1
ATOM 714 O O . ASN A 1 89 ? 18.624 -1.880 -21.035 1.00 91.06 89 ASN A O 1
ATOM 718 N N . ILE A 1 90 ? 16.491 -2.042 -21.746 1.00 93.88 90 ILE A N 1
ATOM 719 C CA . ILE A 1 90 ? 16.012 -2.917 -20.684 1.00 93.88 90 ILE A CA 1
ATOM 720 C C . ILE A 1 90 ? 15.499 -4.227 -21.286 1.00 93.88 90 ILE A C 1
ATOM 722 O O . ILE A 1 90 ? 14.413 -4.292 -21.856 1.00 93.88 90 ILE A O 1
ATOM 726 N N . CYS A 1 91 ? 16.261 -5.300 -21.081 1.00 94.12 91 CYS A N 1
ATOM 727 C CA . CYS A 1 91 ? 15.851 -6.641 -21.485 1.00 94.12 91 CYS A CA 1
ATOM 728 C C . CYS A 1 91 ? 14.962 -7.290 -20.409 1.00 94.12 91 CYS A C 1
ATOM 730 O O . CYS A 1 91 ? 15.385 -7.492 -19.262 1.00 94.12 91 CYS A O 1
ATOM 732 N N . ILE A 1 92 ? 13.746 -7.676 -20.788 1.00 96.56 92 ILE A N 1
ATOM 733 C CA . ILE A 1 92 ? 12.733 -8.261 -19.909 1.00 96.56 92 ILE A CA 1
ATOM 734 C C . ILE A 1 92 ? 12.467 -9.712 -20.305 1.00 96.56 92 ILE A C 1
ATOM 736 O O . ILE A 1 92 ? 12.235 -10.040 -21.464 1.00 96.56 92 ILE A O 1
ATOM 740 N N . ARG A 1 93 ? 12.457 -10.614 -19.322 1.00 96.06 93 ARG A N 1
ATOM 741 C CA . ARG A 1 93 ? 12.003 -11.996 -19.522 1.00 96.06 93 ARG A CA 1
ATOM 742 C C . ARG A 1 93 ? 10.567 -12.105 -19.043 1.00 96.06 93 ARG A C 1
ATOM 744 O O . ARG A 1 93 ? 10.342 -11.921 -17.852 1.00 96.06 93 ARG A O 1
ATOM 751 N N . ARG A 1 94 ? 9.620 -12.476 -19.912 1.00 93.88 94 ARG A N 1
ATOM 752 C CA . ARG A 1 94 ? 8.187 -12.558 -19.553 1.00 93.88 94 ARG A CA 1
ATOM 753 C C . ARG A 1 94 ? 7.925 -13.389 -18.291 1.00 93.88 94 ARG A C 1
ATOM 755 O O . ARG A 1 94 ? 7.274 -12.915 -17.374 1.00 93.88 94 ARG A O 1
ATOM 762 N N . LYS A 1 95 ? 8.530 -14.578 -18.185 1.00 94.88 95 LYS A N 1
ATOM 763 C CA . LYS A 1 95 ? 8.392 -15.476 -17.013 1.00 94.88 95 LYS A CA 1
ATOM 764 C C . LYS A 1 95 ? 8.998 -14.936 -15.708 1.00 94.88 95 LYS A C 1
ATOM 766 O O . LYS A 1 95 ? 8.824 -15.545 -14.663 1.00 94.88 95 LYS A O 1
ATOM 771 N N . LYS A 1 96 ? 9.796 -13.870 -15.782 1.00 96.00 96 LYS A N 1
ATOM 772 C CA . LYS A 1 96 ? 10.531 -13.262 -14.663 1.00 96.00 96 LYS A CA 1
ATOM 773 C C . LYS A 1 96 ? 10.419 -11.740 -14.740 1.00 96.00 96 LYS A C 1
ATOM 775 O O . LYS A 1 96 ? 11.408 -11.046 -14.517 1.00 96.00 96 LYS A O 1
ATOM 780 N N . LEU A 1 97 ? 9.248 -11.228 -15.124 1.00 97.38 97 LEU A N 1
ATOM 781 C CA . LEU A 1 97 ? 9.069 -9.823 -15.489 1.00 97.38 97 LEU A CA 1
ATOM 782 C C . LEU A 1 97 ? 9.443 -8.886 -14.340 1.00 97.38 97 LEU A C 1
ATOM 784 O O . LEU A 1 97 ? 10.289 -8.010 -14.517 1.00 97.38 97 LEU A O 1
ATOM 788 N N . LEU A 1 98 ? 8.888 -9.135 -13.153 1.00 97.06 98 LEU A N 1
ATOM 789 C CA . LEU A 1 98 ? 9.169 -8.356 -11.949 1.00 97.06 98 LEU A CA 1
ATOM 790 C C . LEU A 1 98 ? 10.644 -8.437 -11.539 1.00 97.06 98 LEU A C 1
ATOM 792 O O . LEU A 1 98 ? 11.283 -7.413 -11.319 1.00 97.06 98 LEU A O 1
ATOM 796 N N . GLU A 1 99 ? 11.219 -9.644 -11.505 1.00 97.12 99 GLU A N 1
ATOM 797 C CA . GLU A 1 99 ? 12.642 -9.834 -11.190 1.00 97.12 99 GLU A CA 1
ATOM 798 C C . GLU A 1 99 ? 13.552 -9.096 -12.184 1.00 97.12 99 GLU A C 1
ATOM 800 O O . GLU A 1 99 ? 14.563 -8.512 -11.795 1.00 97.12 99 GLU A O 1
ATOM 805 N N . SER A 1 100 ? 13.220 -9.142 -13.479 1.00 97.50 100 SER A N 1
ATOM 806 C CA . SER A 1 100 ? 13.935 -8.425 -14.535 1.00 97.50 100 SER A CA 1
ATOM 807 C C . SER A 1 100 ? 13.838 -6.911 -14.337 1.00 97.50 100 SER A C 1
ATOM 809 O O . SER A 1 100 ? 14.861 -6.235 -14.438 1.00 97.50 100 SER A O 1
ATOM 811 N N . ALA A 1 101 ? 12.655 -6.389 -14.003 1.00 97.38 101 ALA A N 1
ATOM 812 C CA . ALA A 1 101 ? 12.439 -4.968 -13.744 1.00 97.38 101 ALA A CA 1
ATOM 813 C C . ALA A 1 101 ? 13.211 -4.484 -12.506 1.00 97.38 101 ALA A C 1
ATOM 815 O O . ALA A 1 101 ? 13.944 -3.501 -12.591 1.00 97.38 101 ALA A O 1
ATOM 816 N N . ILE A 1 102 ? 13.136 -5.217 -11.389 1.00 96.56 102 ILE A N 1
ATOM 817 C CA . ILE A 1 102 ? 13.896 -4.911 -10.167 1.00 96.56 102 ILE A CA 1
ATOM 818 C C . ILE A 1 102 ? 15.396 -4.901 -10.471 1.00 96.56 102 ILE A C 1
ATOM 820 O O . ILE A 1 102 ? 16.100 -3.953 -10.131 1.00 96.56 102 ILE A O 1
ATOM 824 N N . LYS A 1 103 ? 15.901 -5.917 -11.181 1.00 96.12 103 LYS A N 1
ATOM 825 C CA . LYS A 1 103 ? 17.314 -5.961 -11.585 1.00 96.12 103 LYS A CA 1
ATOM 826 C C . LYS A 1 103 ? 17.707 -4.799 -12.484 1.00 96.12 103 LYS A C 1
ATOM 828 O O . LYS A 1 103 ? 18.847 -4.361 -12.399 1.00 96.12 103 LYS A O 1
ATOM 833 N N . ALA A 1 104 ? 16.812 -4.327 -13.348 1.00 95.25 104 ALA A N 1
ATOM 834 C CA . ALA A 1 104 ? 17.073 -3.194 -14.224 1.00 95.25 104 ALA A CA 1
ATOM 835 C C . ALA A 1 104 ? 17.230 -1.893 -13.430 1.00 95.25 104 ALA A C 1
ATOM 837 O O . ALA A 1 104 ? 18.249 -1.221 -13.580 1.00 95.25 104 ALA A O 1
ATOM 838 N N . ILE A 1 105 ? 16.278 -1.584 -12.543 1.00 94.88 105 ILE A N 1
ATOM 839 C CA . ILE A 1 105 ? 16.299 -0.341 -11.755 1.00 94.88 105 ILE A CA 1
ATOM 840 C C . ILE A 1 105 ? 17.365 -0.342 -10.648 1.00 94.88 105 ILE A C 1
ATOM 842 O O . ILE A 1 105 ? 17.691 0.711 -10.102 1.00 94.88 105 ILE A O 1
ATOM 846 N N . SER A 1 106 ? 17.904 -1.509 -10.295 1.00 93.88 106 SER A N 1
ATOM 847 C CA . SER A 1 106 ? 18.981 -1.658 -9.306 1.00 93.88 106 SER A CA 1
ATOM 848 C C . SER A 1 106 ? 20.389 -1.548 -9.901 1.00 93.88 106 SER A C 1
ATOM 850 O O . SER A 1 106 ? 21.369 -1.635 -9.165 1.00 93.88 106 SER A O 1
ATOM 852 N N . ARG A 1 107 ? 20.534 -1.369 -11.223 1.00 93.44 107 ARG A N 1
ATOM 853 C CA . ARG A 1 107 ? 21.851 -1.135 -11.840 1.00 93.44 107 ARG A CA 1
ATOM 854 C C . ARG A 1 107 ? 22.378 0.235 -11.420 1.00 93.44 107 ARG A C 1
ATOM 856 O O . ARG A 1 107 ? 21.644 1.212 -11.468 1.00 93.44 107 ARG A O 1
ATOM 863 N N . VAL A 1 108 ? 23.673 0.334 -1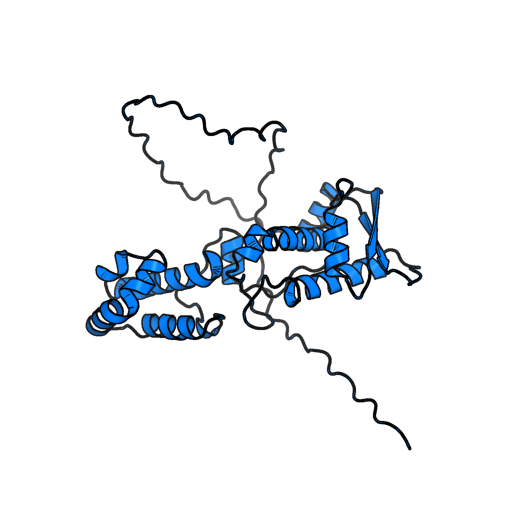1.125 1.00 91.56 108 VAL A N 1
ATOM 864 C CA . VAL A 1 108 ? 24.332 1.623 -10.817 1.00 91.56 108 VAL A CA 1
ATOM 865 C C . VAL A 1 108 ? 24.238 2.606 -11.990 1.00 91.56 108 VAL A C 1
ATOM 867 O O . VAL A 1 108 ? 24.189 3.814 -11.798 1.00 91.56 108 VAL A O 1
ATOM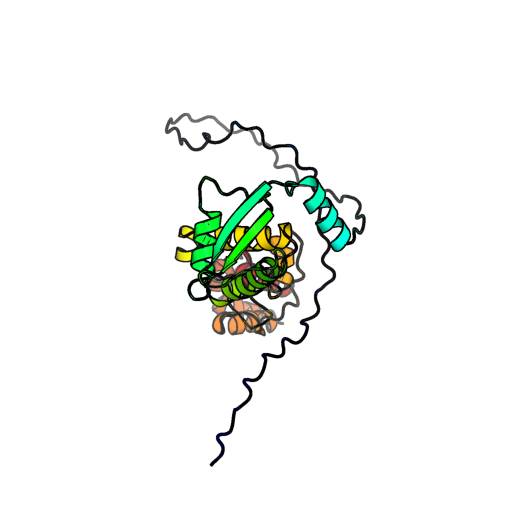 870 N N . THR A 1 109 ? 24.180 2.085 -13.215 1.00 90.31 109 THR A N 1
ATOM 871 C CA . THR A 1 109 ? 24.038 2.868 -14.448 1.00 90.31 109 THR A CA 1
ATOM 872 C C . THR A 1 109 ? 22.587 3.192 -14.804 1.00 90.31 109 THR A C 1
ATOM 874 O O . THR A 1 109 ? 22.339 3.778 -15.857 1.00 90.31 109 THR A O 1
ATOM 877 N N . PHE A 1 110 ? 21.615 2.777 -13.987 1.00 92.44 110 PHE A N 1
ATOM 878 C CA . PHE A 1 110 ? 20.213 3.070 -14.244 1.00 92.44 110 PHE A CA 1
ATOM 879 C C . PHE A 1 110 ? 19.921 4.550 -13.991 1.00 92.44 110 PHE A C 1
ATOM 881 O O . PHE A 1 110 ? 20.089 5.050 -12.880 1.00 92.44 110 PHE A O 1
ATOM 888 N N . CYS A 1 111 ? 19.399 5.217 -15.016 1.00 92.38 111 CYS A N 1
ATOM 889 C CA . CYS A 1 111 ? 18.885 6.574 -14.924 1.00 92.38 111 CYS A CA 1
ATOM 890 C C . CYS A 1 111 ? 17.381 6.534 -15.187 1.00 92.38 111 CYS A C 1
ATOM 892 O O . CYS A 1 111 ? 16.946 6.189 -16.284 1.00 92.38 111 CY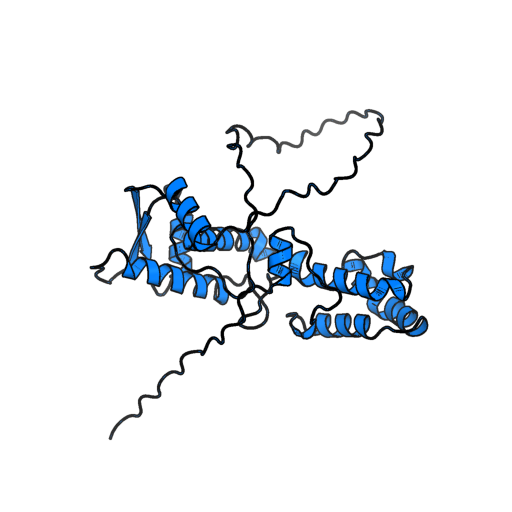S A O 1
ATOM 894 N N . TRP A 1 112 ? 16.585 6.879 -14.175 1.00 93.19 112 TRP A N 1
ATOM 895 C CA . TRP A 1 112 ? 15.125 6.790 -14.248 1.00 93.19 112 TRP A CA 1
ATOM 896 C C . TRP A 1 112 ? 14.512 7.734 -15.287 1.00 93.19 112 TRP A C 1
ATOM 898 O O . TRP A 1 112 ? 13.416 7.466 -15.766 1.00 93.19 112 TRP A O 1
ATOM 908 N N . ASN A 1 113 ? 15.206 8.822 -15.626 1.00 93.81 113 ASN A N 1
ATOM 909 C CA . ASN A 1 113 ? 14.768 9.839 -16.575 1.00 93.81 113 ASN A CA 1
ATOM 910 C C . ASN A 1 113 ? 15.117 9.522 -18.033 1.00 93.81 113 ASN A C 1
ATOM 912 O O . ASN A 1 113 ? 14.642 10.215 -18.927 1.00 93.81 113 ASN A O 1
ATOM 916 N N . ASN A 1 114 ? 15.924 8.496 -18.296 1.00 93.81 114 ASN A N 1
ATOM 917 C CA . ASN A 1 114 ? 16.167 8.054 -19.663 1.00 93.81 114 ASN A CA 1
ATOM 918 C C . ASN A 1 114 ? 14.939 7.319 -20.201 1.00 93.81 114 ASN A C 1
ATOM 920 O O . ASN A 1 114 ? 14.281 6.573 -19.470 1.00 93.81 114 ASN A O 1
ATOM 924 N N . SER A 1 115 ? 14.665 7.488 -21.492 1.00 91.12 115 SER A N 1
ATOM 925 C CA . SER A 1 115 ? 13.574 6.792 -22.170 1.00 91.12 115 SER A CA 1
ATOM 926 C C . SER A 1 115 ? 13.836 5.277 -22.166 1.00 91.12 115 SER A C 1
ATOM 928 O O . SER A 1 115 ? 14.881 4.836 -22.660 1.00 91.12 115 SER A O 1
ATOM 930 N N . PRO A 1 116 ? 12.946 4.452 -21.590 1.00 92.31 116 PRO A N 1
ATOM 931 C CA . PRO A 1 116 ? 13.167 3.021 -21.478 1.00 92.31 116 PRO A CA 1
ATOM 932 C C . PRO A 1 116 ? 12.875 2.332 -22.811 1.00 92.31 116 PRO A C 1
ATOM 934 O O . PRO A 1 116 ? 11.728 2.258 -23.242 1.00 92.31 116 PRO A O 1
ATOM 937 N N . TYR A 1 117 ? 13.907 1.774 -23.439 1.00 92.19 117 TYR A N 1
ATOM 938 C CA . TYR A 1 117 ? 13.734 0.880 -24.579 1.00 92.19 117 TYR A CA 1
ATOM 939 C C . TYR A 1 117 ? 13.578 -0.549 -24.077 1.00 92.19 117 TYR A C 1
ATOM 941 O O . TYR A 1 117 ? 14.515 -1.128 -23.520 1.00 92.19 117 TYR A O 1
ATOM 949 N N . ILE A 1 118 ? 12.373 -1.092 -24.225 1.00 93.81 118 ILE A N 1
ATOM 950 C CA . ILE A 1 118 ? 12.023 -2.409 -23.705 1.00 93.81 118 ILE A CA 1
ATOM 951 C C . ILE A 1 118 ? 12.185 -3.465 -24.793 1.00 93.81 118 ILE A C 1
ATOM 953 O O . ILE A 1 118 ? 11.515 -3.411 -25.819 1.00 93.81 118 ILE A O 1
ATOM 957 N N . GLU A 1 119 ? 12.997 -4.476 -24.502 1.00 93.38 119 GLU A N 1
ATOM 958 C CA . GLU A 1 119 ? 13.172 -5.658 -25.343 1.00 93.38 119 GLU A CA 1
ATOM 959 C C . GLU A 1 119 ? 12.720 -6.898 -24.566 1.00 93.38 119 GLU A C 1
ATOM 961 O O . GLU A 1 119 ? 13.270 -7.220 -23.506 1.00 93.38 119 GLU A O 1
ATOM 966 N N . PHE A 1 120 ? 11.716 -7.613 -25.072 1.00 94.06 120 PHE A N 1
ATOM 967 C CA . PHE A 1 120 ? 11.358 -8.917 -24.524 1.00 94.06 120 PHE A CA 1
ATOM 968 C C . PHE A 1 120 ? 12.297 -9.979 -25.094 1.00 94.06 120 PHE A C 1
ATOM 970 O O . PHE A 1 120 ? 12.438 -10.128 -26.301 1.00 94.06 120 PHE A O 1
ATOM 977 N N . VAL A 1 121 ? 12.972 -10.718 -24.213 1.00 92.62 121 VAL A N 1
ATOM 978 C CA . VAL A 1 121 ? 13.999 -11.686 -24.624 1.00 92.62 121 VAL A CA 1
ATOM 979 C C . VAL A 1 121 ? 13.398 -12.752 -25.542 1.00 92.62 121 VAL A C 1
ATOM 981 O O . VAL A 1 121 ? 12.540 -13.521 -25.105 1.00 92.62 121 VAL A O 1
ATOM 984 N N . GLY A 1 122 ? 13.931 -12.847 -26.762 1.00 88.38 122 GLY A N 1
ATOM 985 C CA . GLY A 1 122 ? 13.497 -13.812 -27.775 1.00 88.38 122 GLY A CA 1
ATOM 986 C C . GLY A 1 122 ? 12.327 -13.340 -28.643 1.00 88.38 122 GLY A C 1
ATOM 987 O O . GLY A 1 122 ? 11.766 -14.161 -29.363 1.00 88.38 122 GLY A O 1
ATOM 988 N N . GLU A 1 123 ? 11.960 -12.061 -28.570 1.00 85.81 123 GLU A N 1
ATOM 989 C CA . GLU A 1 123 ? 10.952 -11.429 -29.423 1.00 85.81 123 GLU A CA 1
ATOM 990 C C . GLU A 1 123 ? 11.607 -10.329 -30.262 1.00 85.81 123 GLU A C 1
ATOM 992 O O . GLU A 1 123 ? 12.325 -9.485 -29.726 1.00 85.81 123 GLU A O 1
ATOM 997 N N . ASP A 1 124 ? 11.343 -10.329 -31.569 1.00 74.94 124 ASP A N 1
ATOM 998 C CA . ASP A 1 124 ? 11.760 -9.240 -32.449 1.00 74.94 124 ASP A CA 1
ATOM 999 C C . ASP A 1 124 ? 10.829 -8.039 -32.213 1.00 74.94 124 ASP A C 1
ATOM 1001 O O . ASP A 1 124 ? 9.617 -8.107 -32.437 1.00 74.94 124 ASP A O 1
ATOM 1005 N N . GLY A 1 125 ? 11.384 -6.949 -31.683 1.00 63.31 125 GLY A N 1
ATOM 1006 C CA . GLY A 1 125 ? 10.659 -5.706 -31.435 1.00 63.31 125 GLY A CA 1
ATOM 1007 C C . GLY A 1 125 ? 10.811 -4.735 -32.601 1.00 63.31 125 GLY A C 1
ATOM 1008 O O . GLY A 1 125 ? 11.820 -4.043 -32.680 1.00 63.31 125 GLY A O 1
ATOM 1009 N N . ASP A 1 126 ? 9.804 -4.646 -33.472 1.00 62.81 126 ASP A N 1
ATOM 1010 C CA . ASP A 1 126 ? 9.797 -3.692 -34.599 1.00 62.81 126 ASP A CA 1
ATOM 1011 C C . ASP A 1 126 ? 9.288 -2.285 -34.210 1.00 62.81 126 ASP A C 1
ATOM 1013 O O . ASP A 1 126 ? 9.469 -1.324 -34.959 1.00 62.81 126 ASP A O 1
ATOM 1017 N N . ASP A 1 127 ? 8.648 -2.141 -33.042 1.00 71.50 127 ASP A N 1
ATOM 1018 C CA . ASP A 1 127 ? 8.063 -0.886 -32.547 1.00 71.50 127 ASP A CA 1
ATOM 1019 C C . ASP A 1 127 ? 8.692 -0.469 -31.208 1.00 71.50 127 ASP A C 1
ATOM 1021 O O . ASP A 1 127 ? 8.804 -1.268 -30.280 1.00 71.50 127 ASP A O 1
ATOM 1025 N N . MET A 1 128 ? 9.043 0.813 -31.083 1.00 66.56 128 MET A N 1
ATOM 1026 C CA . MET A 1 128 ? 9.578 1.409 -29.855 1.00 66.56 128 MET A CA 1
ATOM 1027 C C . MET A 1 128 ? 8.496 1.587 -28.772 1.00 66.56 128 MET A C 1
ATOM 1029 O O . MET A 1 128 ? 8.809 1.589 -27.584 1.00 66.56 128 MET A O 1
ATOM 1033 N N . GLY A 1 129 ? 7.224 1.765 -29.157 1.00 78.38 129 GLY A N 1
ATOM 1034 C CA . GLY A 1 129 ? 6.149 2.156 -28.235 1.00 78.38 129 GLY A CA 1
ATOM 1035 C C . GLY A 1 129 ? 5.281 1.005 -27.717 1.00 78.38 129 GLY A C 1
ATOM 1036 O O . GLY A 1 129 ? 4.811 1.037 -26.575 1.00 78.38 129 GLY A O 1
ATOM 1037 N N . GLY A 1 130 ? 5.025 -0.015 -28.539 1.00 88.19 130 GLY A N 1
ATOM 1038 C CA . GLY A 1 130 ? 4.246 -1.203 -28.169 1.00 88.19 130 GLY A CA 1
ATOM 1039 C C . GLY A 1 130 ? 4.815 -1.956 -26.956 1.00 88.19 130 GLY A C 1
ATOM 1040 O O . GLY A 1 130 ? 4.126 -2.031 -25.931 1.00 88.19 130 GLY A O 1
ATOM 1041 N N . PRO A 1 131 ? 6.069 -2.442 -27.021 1.00 91.81 131 PRO A N 1
ATOM 1042 C CA . PRO A 1 131 ? 6.704 -3.199 -25.942 1.00 91.81 131 PRO A CA 1
ATOM 1043 C C . PRO A 1 131 ? 6.778 -2.431 -24.620 1.00 91.81 131 PRO A C 1
ATOM 1045 O O . PRO A 1 131 ? 6.522 -3.001 -23.560 1.00 91.81 131 PRO A O 1
ATOM 1048 N N . GLN A 1 132 ? 7.054 -1.123 -24.665 1.00 93.06 132 GLN A N 1
ATOM 1049 C CA . GLN A 1 132 ? 7.100 -0.277 -23.470 1.00 93.06 132 GLN A CA 1
ATOM 1050 C C . GLN A 1 132 ? 5.737 -0.196 -22.770 1.00 93.06 132 GLN A C 1
ATOM 1052 O O . GLN A 1 132 ? 5.645 -0.406 -21.556 1.00 93.06 132 GLN A O 1
ATOM 1057 N N . ARG A 1 133 ? 4.665 0.083 -23.524 1.00 93.88 133 ARG A N 1
ATOM 1058 C CA . ARG A 1 133 ? 3.303 0.148 -22.970 1.00 93.88 133 ARG A CA 1
ATOM 1059 C C . ARG A 1 133 ? 2.869 -1.194 -22.395 1.00 93.88 133 ARG A C 1
ATOM 1061 O O . ARG A 1 133 ? 2.268 -1.237 -21.321 1.00 93.88 133 ARG A O 1
ATOM 1068 N N . GLU A 1 134 ? 3.179 -2.283 -23.095 1.00 95.25 134 GLU A N 1
ATOM 1069 C CA . GLU A 1 134 ? 2.887 -3.629 -22.613 1.00 95.25 134 GLU A CA 1
ATOM 1070 C C . GLU A 1 134 ? 3.641 -3.929 -21.313 1.00 95.25 134 GLU A C 1
ATOM 1072 O O . GLU A 1 134 ? 3.029 -4.379 -20.341 1.00 95.25 134 GLU A O 1
ATOM 1077 N N . PHE A 1 135 ? 4.941 -3.637 -21.268 1.00 96.50 135 PHE A N 1
ATOM 1078 C CA . PHE A 1 135 ? 5.774 -3.866 -20.096 1.00 96.50 135 PHE A CA 1
ATOM 1079 C C . PHE A 1 135 ? 5.246 -3.156 -18.860 1.00 96.50 135 PHE A C 1
ATOM 1081 O O . PHE A 1 135 ? 5.052 -3.816 -17.844 1.00 96.50 135 PHE A O 1
ATOM 1088 N N . PHE A 1 136 ? 4.963 -1.853 -18.928 1.00 97.38 136 PHE A N 1
ATOM 1089 C CA . PHE A 1 136 ? 4.473 -1.132 -17.753 1.00 97.38 136 PHE A CA 1
ATOM 1090 C C . PHE A 1 136 ? 3.100 -1.629 -17.295 1.00 97.38 136 PHE A C 1
ATOM 1092 O O . PHE A 1 136 ? 2.854 -1.739 -16.094 1.00 97.38 136 PHE A O 1
ATOM 1099 N N . ARG A 1 137 ? 2.220 -2.015 -18.227 1.00 96.94 137 ARG A N 1
ATOM 1100 C CA . ARG A 1 137 ? 0.938 -2.640 -17.881 1.00 96.94 137 ARG A CA 1
ATOM 1101 C C . ARG A 1 137 ? 1.137 -3.959 -17.132 1.00 96.94 137 ARG A C 1
ATOM 1103 O O . ARG A 1 137 ? 0.498 -4.171 -16.106 1.00 96.94 137 ARG A O 1
ATOM 1110 N N . LEU A 1 138 ? 2.004 -4.838 -17.636 1.00 97.00 138 LEU A N 1
ATOM 1111 C CA . LEU A 1 138 ? 2.313 -6.113 -16.985 1.00 97.00 138 LEU A CA 1
ATOM 1112 C C . LEU A 1 138 ? 3.039 -5.911 -15.650 1.00 97.00 138 LEU A C 1
ATOM 1114 O O . LEU A 1 138 ? 2.748 -6.612 -14.687 1.00 97.00 138 LEU A O 1
ATOM 1118 N N . LEU A 1 139 ? 3.933 -4.926 -15.569 1.00 97.69 139 LEU A N 1
ATOM 1119 C CA . LEU A 1 139 ? 4.650 -4.583 -14.349 1.00 97.69 139 LEU A CA 1
ATOM 1120 C C . LEU A 1 139 ? 3.689 -4.168 -13.238 1.00 97.69 139 LEU A C 1
ATOM 1122 O O . LEU A 1 139 ? 3.853 -4.636 -12.120 1.00 97.69 139 LEU A O 1
ATOM 1126 N N . MET A 1 140 ? 2.680 -3.339 -13.524 1.00 96.88 140 MET A N 1
ATOM 1127 C CA . MET A 1 140 ? 1.696 -2.954 -12.504 1.00 96.88 140 MET A CA 1
ATOM 1128 C C . MET A 1 140 ? 0.893 -4.152 -11.992 1.00 96.88 140 MET A C 1
ATOM 1130 O O . MET A 1 140 ? 0.614 -4.219 -10.799 1.00 96.88 140 MET A O 1
ATOM 1134 N N . ILE A 1 141 ? 0.583 -5.121 -12.861 1.00 94.62 141 ILE A N 1
ATOM 1135 C CA . ILE A 1 141 ? -0.059 -6.375 -12.444 1.00 94.62 141 ILE A CA 1
ATOM 1136 C C . ILE A 1 141 ? 0.871 -7.145 -11.501 1.00 94.62 141 ILE A C 1
ATOM 1138 O O . ILE A 1 141 ? 0.471 -7.451 -10.387 1.00 94.62 141 ILE A O 1
ATOM 1142 N N . GLU A 1 142 ? 2.122 -7.388 -11.897 1.00 95.69 142 GLU A N 1
ATOM 1143 C CA . GLU A 1 142 ? 3.091 -8.131 -11.079 1.00 95.69 142 GLU A CA 1
ATOM 1144 C C . GLU A 1 142 ? 3.424 -7.435 -9.748 1.00 95.69 142 GLU A C 1
ATOM 1146 O O . GLU A 1 142 ? 3.574 -8.092 -8.719 1.00 95.69 142 GLU A O 1
ATOM 1151 N N . VAL A 1 143 ? 3.526 -6.102 -9.737 1.00 95.75 143 VAL A N 1
ATOM 1152 C CA . VAL A 1 143 ? 3.709 -5.319 -8.504 1.00 95.75 143 VAL A CA 1
ATOM 1153 C C . VAL A 1 143 ? 2.520 -5.530 -7.570 1.00 95.75 143 VAL A C 1
ATOM 1155 O O . VAL A 1 143 ? 2.715 -5.742 -6.376 1.00 95.75 143 VAL A O 1
ATOM 1158 N N . GLN A 1 144 ? 1.298 -5.529 -8.104 1.00 93.88 144 GLN A N 1
ATOM 1159 C CA . GLN A 1 144 ? 0.097 -5.722 -7.302 1.00 93.88 144 GLN A CA 1
ATOM 1160 C C . GLN A 1 144 ? -0.062 -7.166 -6.799 1.00 93.88 144 GLN A C 1
ATOM 1162 O O . GLN A 1 144 ? -0.462 -7.364 -5.657 1.00 93.88 144 GLN A O 1
ATOM 1167 N N . THR A 1 145 ? 0.226 -8.172 -7.631 1.00 91.44 145 THR A N 1
ATOM 1168 C CA . THR A 1 145 ? -0.108 -9.579 -7.336 1.00 91.44 145 THR A CA 1
ATOM 1169 C C . THR A 1 145 ? 1.049 -10.402 -6.786 1.00 91.44 145 THR A C 1
ATOM 1171 O O . THR A 1 145 ? 0.809 -11.391 -6.101 1.00 91.44 145 THR A O 1
ATOM 1174 N N . THR A 1 146 ? 2.293 -10.034 -7.096 1.00 93.31 146 THR A N 1
ATOM 1175 C CA . THR A 1 146 ? 3.459 -10.912 -6.907 1.00 93.31 146 THR A CA 1
ATOM 1176 C C . THR A 1 146 ? 4.482 -10.343 -5.919 1.00 93.31 146 THR A C 1
ATOM 1178 O O . THR A 1 146 ? 5.196 -11.118 -5.285 1.00 93.31 146 THR A O 1
ATOM 1181 N N . MET A 1 147 ? 4.566 -9.016 -5.721 1.00 93.25 147 MET A N 1
ATOM 1182 C CA . MET A 1 147 ? 5.504 -8.443 -4.729 1.00 93.25 147 MET A CA 1
ATOM 1183 C C . MET A 1 147 ? 5.152 -8.804 -3.279 1.00 93.25 147 MET A C 1
ATOM 1185 O O . MET A 1 147 ? 6.046 -8.790 -2.428 1.00 93.25 147 MET A O 1
ATOM 1189 N N . GLY A 1 148 ? 3.886 -9.140 -3.006 1.00 94.31 148 GLY A N 1
ATOM 1190 C CA . GLY A 1 148 ? 3.412 -9.515 -1.671 1.00 94.31 148 GLY A CA 1
ATOM 1191 C C . GLY A 1 148 ? 3.418 -8.356 -0.674 1.00 94.31 148 GLY A C 1
ATOM 1192 O O . GLY A 1 148 ? 3.681 -8.581 0.496 1.00 94.31 148 GLY A O 1
ATOM 1193 N N . ILE A 1 149 ? 3.198 -7.128 -1.154 1.00 95.44 149 ILE A N 1
ATOM 1194 C CA . ILE A 1 149 ? 3.159 -5.905 -0.331 1.00 95.44 149 ILE A CA 1
ATOM 1195 C C . ILE A 1 149 ? 1.741 -5.345 -0.152 1.00 95.44 149 ILE A C 1
ATOM 1197 O O . ILE A 1 149 ? 1.562 -4.305 0.478 1.00 95.44 149 ILE A O 1
ATOM 1201 N N . PHE A 1 150 ? 0.751 -5.995 -0.769 1.00 95.50 150 PHE A N 1
ATOM 1202 C CA . PHE A 1 150 ? -0.648 -5.596 -0.730 1.00 95.50 150 PHE A CA 1
ATOM 1203 C C . PHE A 1 150 ? -1.515 -6.737 -0.213 1.00 95.50 150 PHE A C 1
ATOM 1205 O O . PHE A 1 150 ? -1.286 -7.900 -0.549 1.00 95.50 150 PHE A O 1
ATOM 1212 N N . GLU A 1 151 ? -2.542 -6.385 0.547 1.00 94.81 151 GLU A N 1
ATOM 1213 C CA . GLU A 1 151 ? -3.566 -7.298 1.048 1.00 94.81 151 GLU A CA 1
ATOM 1214 C C . GLU A 1 151 ? -4.962 -6.677 0.952 1.00 94.81 151 GLU A C 1
ATOM 1216 O O . GLU A 1 151 ? -5.113 -5.477 0.731 1.00 94.81 151 GLU A O 1
ATOM 1221 N N . GLY A 1 152 ? -6.001 -7.498 1.088 1.00 92.94 152 GLY A N 1
ATOM 1222 C CA . GLY A 1 152 ? -7.391 -7.080 0.905 1.00 92.94 152 GLY A CA 1
ATOM 1223 C C . GLY A 1 152 ? -8.006 -7.625 -0.381 1.00 92.94 152 GLY A C 1
ATOM 1224 O O . GLY A 1 152 ? -7.603 -8.669 -0.899 1.00 92.94 152 GLY A O 1
ATOM 1225 N N . LYS A 1 153 ? -9.046 -6.951 -0.877 1.00 89.75 153 LYS A N 1
ATOM 1226 C CA . LYS A 1 153 ? -9.865 -7.430 -1.999 1.00 89.75 153 LYS A CA 1
ATOM 1227 C C . LYS A 1 153 ? -9.366 -6.849 -3.322 1.00 89.75 153 LYS A C 1
ATOM 1229 O O . LYS A 1 153 ? -8.760 -5.783 -3.382 1.00 89.75 153 LYS A O 1
ATOM 1234 N N . ALA A 1 154 ? -9.649 -7.534 -4.429 1.00 85.38 154 ALA A N 1
ATOM 1235 C CA . ALA A 1 154 ? -9.328 -7.001 -5.751 1.00 85.38 154 ALA A CA 1
ATOM 1236 C C . ALA A 1 154 ? -10.031 -5.648 -5.972 1.00 85.38 154 ALA A C 1
ATOM 1238 O O . ALA A 1 154 ? -11.246 -5.549 -5.821 1.00 85.38 154 ALA A O 1
ATOM 1239 N N . GLY A 1 155 ? -9.259 -4.617 -6.328 1.00 86.50 155 GLY A N 1
ATOM 1240 C CA . GLY A 1 155 ? -9.759 -3.249 -6.514 1.00 86.50 155 GLY A CA 1
ATOM 1241 C C . GLY A 1 155 ? -9.838 -2.405 -5.236 1.00 86.50 155 GLY A C 1
ATOM 1242 O O . GLY A 1 155 ? -10.116 -1.217 -5.347 1.00 86.50 155 GLY A O 1
ATOM 1243 N N . GLN A 1 156 ? -9.562 -2.984 -4.064 1.00 91.94 156 GLN A N 1
ATOM 1244 C CA . GLN A 1 156 ? -9.483 -2.275 -2.787 1.00 91.94 156 GLN A CA 1
ATOM 1245 C C . GLN A 1 156 ? -8.477 -2.982 -1.869 1.00 91.94 156 GLN A C 1
ATOM 1247 O O . GLN A 1 156 ? -8.812 -3.932 -1.154 1.00 91.94 156 GLN A O 1
ATOM 1252 N N . VAL A 1 157 ? -7.226 -2.534 -1.942 1.00 94.62 157 VAL A N 1
ATOM 1253 C CA . VAL A 1 157 ? -6.092 -3.108 -1.218 1.00 94.62 157 VAL A CA 1
ATOM 1254 C C . VAL A 1 157 ? -5.466 -2.111 -0.249 1.00 94.62 157 VAL A C 1
ATOM 1256 O O . VAL A 1 157 ? -5.479 -0.897 -0.477 1.00 94.62 157 VAL A O 1
ATOM 1259 N N . PHE A 1 158 ? -4.867 -2.667 0.797 1.00 96.19 158 PHE A N 1
ATOM 1260 C CA . PHE A 1 158 ? -4.043 -1.996 1.796 1.00 96.19 158 PHE A CA 1
ATOM 1261 C C . PHE A 1 158 ? -2.600 -2.486 1.699 1.00 96.19 158 PHE A C 1
ATOM 1263 O O . PHE A 1 158 ? -2.326 -3.468 1.004 1.00 96.19 158 PHE A O 1
ATOM 1270 N N . LEU A 1 159 ? -1.673 -1.803 2.371 1.00 95.56 159 LEU A N 1
ATOM 1271 C CA . LEU A 1 159 ? -0.315 -2.313 2.540 1.00 95.56 159 LEU A CA 1
ATOM 1272 C C . LEU A 1 159 ? -0.324 -3.454 3.556 1.00 95.56 159 LEU A C 1
ATOM 1274 O O . LEU A 1 159 ? -1.026 -3.378 4.557 1.00 95.56 159 LEU A O 1
ATOM 1278 N N . THR A 1 160 ? 0.462 -4.496 3.300 1.00 95.6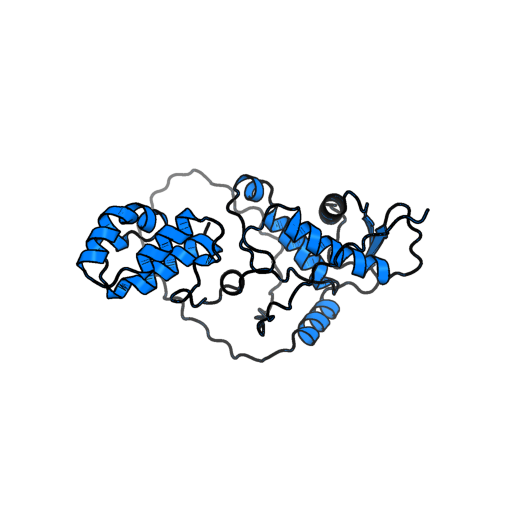9 160 THR A N 1
ATOM 1279 C CA . THR A 1 160 ? 0.669 -5.571 4.275 1.00 95.69 160 THR A CA 1
ATOM 1280 C C . THR A 1 160 ? 1.471 -5.076 5.469 1.00 95.69 160 THR A C 1
ATOM 1282 O O . THR A 1 160 ? 2.386 -4.272 5.295 1.00 95.69 160 THR A O 1
ATOM 1285 N N . TYR A 1 161 ? 1.236 -5.652 6.646 1.00 94.12 161 TYR A N 1
ATOM 1286 C CA . TYR A 1 161 ? 2.154 -5.543 7.783 1.00 94.12 161 TYR A CA 1
ATOM 1287 C C . TYR A 1 161 ? 3.222 -6.653 7.735 1.00 94.12 161 TYR A C 1
ATOM 1289 O O . TYR A 1 161 ? 3.040 -7.727 8.308 1.00 94.12 161 TYR A O 1
ATOM 1297 N N . ASP A 1 162 ? 4.328 -6.427 7.014 1.00 95.31 162 ASP A N 1
ATOM 1298 C CA . ASP A 1 162 ? 5.415 -7.408 6.845 1.00 95.31 162 ASP A CA 1
ATOM 1299 C C . ASP A 1 162 ? 6.796 -6.767 7.082 1.00 95.31 162 ASP A C 1
ATOM 1301 O O . ASP A 1 162 ? 7.336 -6.046 6.238 1.00 95.31 162 ASP A O 1
ATOM 1305 N N . GLN A 1 163 ? 7.398 -7.073 8.237 1.00 95.38 163 GLN A N 1
ATOM 1306 C CA . GLN A 1 163 ? 8.729 -6.579 8.609 1.00 95.38 163 GLN A CA 1
ATOM 1307 C C . GLN A 1 163 ? 9.831 -7.095 7.676 1.00 95.38 163 GLN A C 1
ATOM 1309 O O . GLN A 1 163 ? 10.733 -6.343 7.322 1.00 95.38 163 GLN A O 1
ATOM 1314 N N . ALA A 1 164 ? 9.743 -8.338 7.195 1.00 96.75 164 ALA A N 1
ATOM 1315 C CA . ALA A 1 164 ? 10.735 -8.870 6.264 1.00 96.75 164 ALA A CA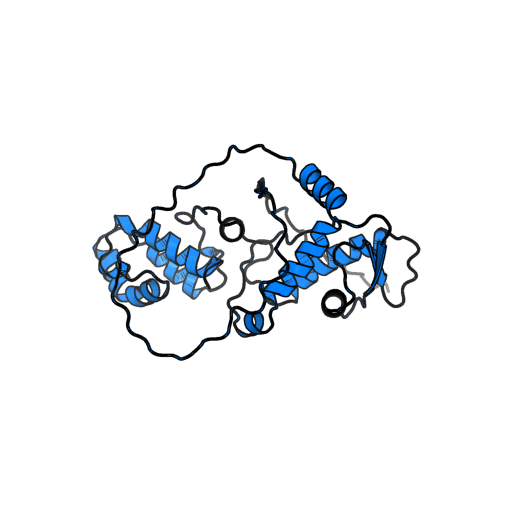 1
ATOM 1316 C C . ALA A 1 164 ? 10.635 -8.185 4.890 1.00 96.75 164 ALA A C 1
ATOM 1318 O O . ALA A 1 164 ? 11.646 -7.972 4.215 1.00 96.75 164 ALA A O 1
ATOM 1319 N N . ALA A 1 165 ? 9.424 -7.809 4.462 1.00 96.25 165 ALA A N 1
ATOM 1320 C CA . ALA A 1 165 ? 9.231 -6.972 3.281 1.00 96.25 165 ALA A CA 1
ATOM 1321 C C . ALA A 1 165 ? 9.785 -5.553 3.478 1.00 96.25 165 ALA A C 1
ATOM 1323 O O . ALA A 1 165 ? 10.350 -4.995 2.530 1.00 96.25 165 ALA A O 1
ATOM 1324 N N . LEU A 1 166 ? 9.647 -4.987 4.681 1.00 95.31 166 LEU A N 1
ATOM 1325 C CA . LEU A 1 166 ? 10.180 -3.672 5.034 1.00 95.31 166 LEU A CA 1
ATOM 1326 C C . LEU A 1 166 ? 11.714 -3.664 5.024 1.00 95.31 166 LEU A C 1
ATOM 1328 O O . LEU A 1 166 ? 12.301 -2.859 4.297 1.00 95.31 166 LEU A O 1
ATOM 1332 N N . ASP A 1 167 ? 12.343 -4.608 5.725 1.00 96.81 167 ASP A N 1
ATOM 1333 C CA . ASP A 1 167 ? 13.800 -4.796 5.769 1.00 96.81 167 ASP A CA 1
ATOM 1334 C C . ASP A 1 167 ? 14.371 -5.092 4.378 1.00 96.81 167 ASP A C 1
ATOM 1336 O O . ASP A 1 167 ? 15.428 -4.600 3.986 1.00 96.81 167 ASP A O 1
ATOM 1340 N N . GLY A 1 168 ? 13.631 -5.862 3.575 1.00 95.31 168 GLY A N 1
ATOM 1341 C CA . GLY A 1 168 ? 13.949 -6.126 2.173 1.00 95.31 168 GLY A CA 1
ATOM 1342 C C . GLY A 1 168 ? 13.686 -4.947 1.227 1.00 95.31 168 GLY A C 1
ATOM 1343 O O . GLY A 1 168 ? 13.827 -5.104 0.011 1.00 95.31 168 GLY A O 1
ATOM 1344 N N . HIS A 1 169 ? 13.270 -3.787 1.746 1.00 96.00 169 HIS A N 1
ATOM 1345 C CA . HIS A 1 169 ? 12.911 -2.580 1.000 1.00 96.00 169 HIS A CA 1
ATOM 1346 C C . HIS A 1 169 ? 11.865 -2.802 -0.108 1.00 96.00 169 HIS A C 1
ATOM 1348 O O . HIS A 1 169 ? 11.844 -2.069 -1.102 1.00 96.00 169 HIS A O 1
ATOM 1354 N N . LYS A 1 170 ? 10.974 -3.794 0.024 1.00 96.81 170 LYS A N 1
ATOM 1355 C CA . LYS A 1 170 ? 10.002 -4.132 -1.029 1.00 96.81 170 LYS A CA 1
ATOM 1356 C C . LYS A 1 170 ? 9.026 -2.990 -1.302 1.00 96.81 170 LYS A C 1
ATOM 1358 O O . LYS A 1 170 ? 8.789 -2.678 -2.466 1.00 96.81 170 LYS A O 1
ATOM 1363 N N . TYR A 1 171 ? 8.516 -2.330 -0.261 1.00 95.88 171 TYR A N 1
ATOM 1364 C CA . TYR A 1 171 ? 7.617 -1.176 -0.404 1.00 95.88 171 TYR A CA 1
ATOM 1365 C C . TYR A 1 171 ? 8.293 -0.020 -1.150 1.00 95.88 171 TYR A C 1
ATOM 1367 O O . TYR A 1 171 ? 7.731 0.548 -2.087 1.00 95.88 171 TYR A O 1
ATOM 1375 N N . PHE A 1 172 ? 9.548 0.273 -0.801 1.00 95.75 172 PHE A N 1
ATOM 1376 C CA . PHE A 1 172 ? 10.346 1.289 -1.482 1.00 95.75 172 PHE A CA 1
ATOM 1377 C C . PHE A 1 172 ? 10.596 0.924 -2.953 1.00 95.75 172 PHE A C 1
ATOM 1379 O O . PHE A 1 172 ? 10.425 1.755 -3.847 1.00 95.75 172 PHE A O 1
ATOM 1386 N N . GLN A 1 173 ? 10.950 -0.333 -3.236 1.00 96.50 173 GLN A N 1
ATOM 1387 C CA . GLN A 1 173 ? 11.133 -0.817 -4.605 1.00 96.50 173 GLN A CA 1
ATOM 1388 C C . GLN A 1 173 ? 9.840 -0.739 -5.423 1.00 96.50 173 GLN A C 1
ATOM 1390 O O . GLN A 1 173 ? 9.885 -0.320 -6.579 1.00 96.50 173 GLN A O 1
ATOM 1395 N N . ALA A 1 174 ? 8.694 -1.084 -4.834 1.00 96.75 174 ALA A N 1
ATOM 1396 C CA . ALA A 1 174 ? 7.399 -0.955 -5.489 1.00 96.75 174 ALA A CA 1
ATOM 1397 C C . ALA A 1 174 ? 7.107 0.504 -5.840 1.00 96.75 174 ALA A C 1
ATOM 1399 O O . ALA A 1 174 ? 6.783 0.798 -6.989 1.00 96.75 174 ALA A O 1
ATOM 1400 N N . GLY A 1 175 ? 7.331 1.428 -4.899 1.00 95.94 175 GLY A N 1
ATOM 1401 C CA . GLY A 1 175 ? 7.219 2.866 -5.140 1.00 95.94 175 GLY A CA 1
ATOM 1402 C C . GLY A 1 175 ? 8.084 3.331 -6.314 1.00 95.94 175 GLY A C 1
ATOM 1403 O O . GLY A 1 175 ? 7.596 4.037 -7.194 1.00 95.94 175 GLY A O 1
ATOM 1404 N N . ARG A 1 176 ? 9.338 2.863 -6.407 1.00 97.00 176 ARG A N 1
ATOM 1405 C CA . ARG A 1 176 ? 10.225 3.165 -7.546 1.00 97.00 176 ARG A CA 1
ATOM 1406 C C . ARG A 1 176 ? 9.689 2.629 -8.874 1.00 97.00 176 ARG A C 1
ATOM 1408 O O . ARG A 1 176 ? 9.757 3.337 -9.874 1.00 97.00 176 ARG A O 1
ATOM 1415 N N . LEU A 1 177 ? 9.165 1.404 -8.903 1.00 97.69 177 LEU A N 1
ATOM 1416 C CA . LEU A 1 177 ? 8.596 0.795 -10.113 1.00 97.69 177 LEU A CA 1
ATOM 1417 C C . LEU A 1 177 ? 7.323 1.522 -10.570 1.00 97.69 177 LEU A C 1
ATOM 1419 O O . LEU A 1 177 ? 7.158 1.784 -11.761 1.00 97.69 177 LEU A O 1
ATOM 1423 N N . ILE A 1 178 ? 6.451 1.883 -9.626 1.00 96.81 178 ILE A N 1
ATOM 1424 C CA . ILE A 1 178 ? 5.221 2.644 -9.880 1.00 96.81 178 ILE A CA 1
ATOM 1425 C C . ILE A 1 178 ? 5.567 4.043 -10.395 1.00 96.81 178 ILE A C 1
ATOM 1427 O O . ILE A 1 178 ? 5.055 4.458 -11.433 1.00 96.81 178 ILE A O 1
ATOM 1431 N N . ALA A 1 179 ? 6.484 4.744 -9.724 1.00 95.69 179 ALA A N 1
ATOM 1432 C CA . ALA A 1 179 ? 6.946 6.062 -10.145 1.00 95.69 179 ALA A CA 1
ATOM 1433 C C . ALA A 1 179 ? 7.582 6.018 -11.538 1.00 95.69 179 ALA A C 1
ATOM 1435 O O . ALA A 1 179 ? 7.308 6.884 -12.363 1.00 95.69 179 ALA A O 1
ATOM 1436 N N . TRP A 1 180 ? 8.379 4.987 -11.833 1.00 96.31 180 TRP A N 1
ATOM 1437 C CA . TRP A 1 180 ? 8.978 4.803 -13.153 1.00 96.31 180 TRP A CA 1
ATOM 1438 C C . TRP A 1 180 ? 7.917 4.595 -14.239 1.00 96.31 180 TRP A C 1
ATOM 1440 O O . TRP A 1 180 ? 7.998 5.218 -15.295 1.00 96.31 180 TRP A O 1
ATOM 1450 N N . SER A 1 181 ? 6.883 3.798 -13.958 1.00 96.69 181 SER A N 1
ATOM 1451 C CA . SER A 1 181 ? 5.736 3.640 -14.857 1.00 96.69 181 SER A CA 1
ATOM 1452 C C . SER A 1 181 ? 5.054 4.980 -15.136 1.00 96.69 181 SER A C 1
ATOM 1454 O O . SER A 1 181 ? 4.959 5.391 -16.290 1.00 96.69 181 SER A O 1
ATOM 1456 N N . VAL A 1 182 ? 4.662 5.714 -14.091 1.00 95.06 182 VAL A N 1
ATOM 1457 C CA . VAL A 1 182 ? 3.959 7.001 -14.226 1.00 95.06 182 VAL A CA 1
ATOM 1458 C C . VAL A 1 182 ? 4.815 8.047 -14.948 1.00 95.06 182 VAL A C 1
ATOM 1460 O O . VAL A 1 182 ? 4.322 8.728 -15.854 1.00 95.06 182 VAL A O 1
ATOM 1463 N N . ALA A 1 183 ? 6.104 8.140 -14.609 1.00 93.94 183 ALA A N 1
ATOM 1464 C CA . ALA A 1 183 ? 7.045 9.067 -15.234 1.00 93.94 183 ALA A CA 1
ATOM 1465 C C . ALA A 1 183 ? 7.140 8.857 -16.751 1.00 93.94 183 ALA A C 1
ATOM 1467 O O . ALA A 1 183 ? 7.239 9.825 -17.495 1.00 93.94 183 ALA A O 1
ATOM 1468 N N . HIS A 1 184 ? 7.027 7.616 -17.226 1.00 92.94 184 HIS A N 1
ATOM 1469 C CA . HIS A 1 184 ? 7.100 7.277 -18.652 1.00 92.94 184 HIS A CA 1
ATOM 1470 C C . HIS A 1 184 ? 5.732 7.057 -19.310 1.00 92.94 184 HIS A C 1
ATOM 1472 O O . HIS A 1 184 ? 5.645 6.457 -20.380 1.00 92.94 184 HIS A O 1
ATOM 1478 N N . GLY A 1 185 ? 4.651 7.551 -18.695 1.00 91.44 185 GLY A N 1
ATOM 1479 C CA . GLY A 1 185 ? 3.295 7.497 -19.258 1.00 91.44 185 GLY A CA 1
ATOM 1480 C C . GLY A 1 185 ? 2.616 6.124 -19.172 1.00 91.44 185 GLY A C 1
ATOM 1481 O O . GLY A 1 185 ? 1.593 5.900 -19.819 1.00 91.44 185 GLY A O 1
ATOM 1482 N N . GLY A 1 186 ? 3.175 5.205 -18.388 1.00 93.69 186 GLY A N 1
ATOM 1483 C CA . GLY A 1 186 ? 2.559 3.938 -18.023 1.00 93.69 186 GLY A CA 1
ATOM 1484 C C . GLY A 1 186 ? 1.472 4.083 -16.945 1.00 93.69 186 GLY A C 1
ATOM 1485 O O . GLY A 1 186 ? 1.262 5.162 -16.384 1.00 93.69 186 GLY A O 1
ATOM 1486 N N . PRO A 1 187 ? 0.738 2.995 -16.651 1.00 93.94 187 PRO A N 1
ATOM 1487 C CA . PRO A 1 187 ? -0.297 2.992 -15.622 1.00 93.94 187 PRO A CA 1
ATOM 1488 C C . PRO A 1 187 ? 0.275 3.074 -14.197 1.00 93.94 187 PRO A C 1
ATOM 1490 O O . PRO A 1 187 ? 1.420 2.709 -13.949 1.00 93.94 187 PRO A O 1
ATOM 1493 N N . CYS A 1 188 ? -0.563 3.496 -13.249 1.00 91.12 188 CYS A N 1
ATOM 1494 C CA . CYS A 1 188 ? -0.322 3.379 -11.807 1.00 91.12 188 CYS A CA 1
ATOM 1495 C C . CYS A 1 188 ? -1.083 2.167 -11.229 1.00 91.12 188 CYS A C 1
ATOM 1497 O O . CYS A 1 188 ? -1.893 1.549 -11.930 1.00 91.12 188 CYS A O 1
ATOM 1499 N N . ILE A 1 189 ? -0.877 1.860 -9.945 1.00 89.19 189 ILE A N 1
ATOM 1500 C CA . ILE A 1 189 ? -1.726 0.929 -9.191 1.00 89.19 189 ILE A CA 1
ATOM 1501 C C . ILE A 1 189 ? -3.108 1.562 -9.014 1.00 89.19 189 ILE A C 1
ATOM 1503 O O . ILE A 1 189 ? -3.249 2.606 -8.384 1.00 89.19 189 ILE A O 1
ATOM 1507 N N . LYS A 1 190 ? -4.136 0.922 -9.573 1.00 83.62 190 LYS A N 1
ATOM 1508 C CA . LYS A 1 190 ? -5.538 1.375 -9.513 1.00 83.62 190 LYS A CA 1
ATOM 1509 C C . LYS A 1 190 ? -6.360 0.504 -8.567 1.00 83.62 190 LYS A C 1
ATOM 1511 O O . LYS A 1 190 ? -7.406 -0.011 -8.947 1.00 83.62 190 LYS A O 1
ATOM 1516 N N . ALA A 1 191 ? -5.818 0.259 -7.380 1.00 89.00 191 ALA A N 1
ATOM 1517 C CA . ALA A 1 191 ? -6.423 -0.657 -6.420 1.00 89.00 191 ALA A CA 1
ATOM 1518 C C . ALA A 1 191 ? -6.308 -0.201 -4.965 1.00 89.00 191 ALA A C 1
ATOM 1520 O O . ALA A 1 191 ? -6.898 -0.853 -4.116 1.00 89.00 191 ALA A O 1
ATOM 1521 N N . LEU A 1 192 ? -5.553 0.861 -4.664 1.00 93.94 192 LEU A N 1
ATOM 1522 C CA . LEU A 1 192 ? -5.430 1.347 -3.290 1.00 93.94 192 LEU A CA 1
ATOM 1523 C C . LEU A 1 192 ? -6.788 1.811 -2.775 1.00 93.94 192 LEU A C 1
ATOM 1525 O O . LEU A 1 192 ? -7.531 2.479 -3.497 1.00 93.94 192 LEU A O 1
ATOM 1529 N N . ASP A 1 193 ? -7.074 1.484 -1.520 1.00 95.44 193 ASP A N 1
ATOM 1530 C CA . ASP A 1 193 ? -8.207 2.070 -0.823 1.00 95.44 193 ASP A CA 1
ATOM 1531 C C . ASP A 1 193 ? -8.097 3.616 -0.798 1.00 95.44 193 ASP A C 1
ATOM 1533 O O . ASP A 1 193 ? -7.008 4.147 -0.543 1.00 95.44 193 ASP A O 1
ATOM 1537 N N . PRO A 1 194 ? -9.188 4.363 -1.066 1.00 93.94 194 PRO A N 1
ATOM 1538 C CA . PRO A 1 194 ? -9.144 5.823 -1.113 1.00 93.94 194 PRO A CA 1
ATOM 1539 C C . PRO A 1 194 ? -8.684 6.474 0.195 1.00 93.94 194 PRO A C 1
ATOM 1541 O O . PRO A 1 194 ? -7.959 7.468 0.153 1.00 93.94 194 PRO A O 1
ATOM 1544 N N . SER A 1 195 ? -9.066 5.919 1.349 1.00 95.88 195 SER A N 1
ATOM 1545 C CA . SER A 1 195 ? -8.670 6.458 2.650 1.00 95.88 195 SER A CA 1
ATOM 1546 C C . SER A 1 195 ? -7.186 6.222 2.914 1.00 95.88 195 SER A C 1
ATOM 1548 O O . SER A 1 195 ? -6.498 7.138 3.360 1.00 95.88 195 SER A O 1
ATOM 1550 N N . LEU A 1 196 ? -6.663 5.040 2.568 1.00 95.62 196 LEU A N 1
ATOM 1551 C CA . LEU A 1 196 ? -5.216 4.794 2.579 1.00 95.62 196 LEU A CA 1
ATOM 1552 C C . LEU A 1 196 ? -4.488 5.804 1.684 1.00 95.62 196 LEU A C 1
ATOM 1554 O O . LEU A 1 196 ? -3.520 6.432 2.108 1.00 95.62 196 LEU A O 1
ATOM 1558 N N . TYR A 1 197 ? -4.967 5.994 0.456 1.00 93.88 197 TYR A N 1
ATOM 1559 C CA . TYR A 1 197 ? -4.328 6.894 -0.494 1.00 93.88 197 TYR A CA 1
ATOM 1560 C C . TYR A 1 197 ? -4.259 8.345 0.014 1.00 93.88 197 TYR A C 1
ATOM 1562 O O . TYR A 1 197 ? -3.199 8.968 -0.050 1.00 93.88 197 TYR A O 1
ATOM 1570 N N . GLN A 1 198 ? -5.351 8.861 0.586 1.00 94.69 198 GLN A N 1
ATOM 1571 C CA . GLN A 1 198 ? -5.381 10.184 1.219 1.00 94.69 198 GLN A CA 1
ATOM 1572 C C . GLN A 1 198 ? -4.339 10.299 2.340 1.00 94.69 198 GLN A C 1
ATOM 1574 O O . GLN A 1 198 ? -3.555 11.251 2.357 1.00 94.69 198 GLN A O 1
ATOM 1579 N N . LEU A 1 199 ? -4.263 9.300 3.225 1.00 95.06 199 LEU A N 1
ATOM 1580 C CA . LEU A 1 199 ? -3.289 9.276 4.320 1.00 95.06 199 LEU A CA 1
ATOM 1581 C C . LEU A 1 199 ? -1.839 9.254 3.809 1.00 95.06 199 LEU A C 1
ATOM 1583 O O . LEU A 1 199 ? -1.006 10.004 4.316 1.00 95.06 199 LEU A O 1
ATOM 1587 N N . MET A 1 200 ? -1.540 8.475 2.762 1.00 93.31 200 MET A N 1
ATOM 1588 C CA . MET A 1 200 ? -0.219 8.463 2.110 1.00 93.31 200 MET A CA 1
ATOM 1589 C C . MET A 1 200 ? 0.161 9.827 1.524 1.00 93.31 200 MET A C 1
ATOM 1591 O O . MET A 1 200 ? 1.337 10.186 1.503 1.00 93.31 200 MET A O 1
ATOM 1595 N N . CYS A 1 201 ? -0.823 10.598 1.062 1.00 92.56 201 CYS A N 1
ATOM 1596 C CA . CYS A 1 201 ? -0.628 11.961 0.574 1.00 92.56 201 CYS A CA 1
ATOM 1597 C C . CYS A 1 201 ? -0.549 13.012 1.697 1.00 92.56 201 CYS A C 1
ATOM 1599 O O . CYS A 1 201 ? -0.449 14.205 1.400 1.00 92.56 201 CYS A O 1
ATOM 1601 N N . GLY A 1 202 ? -0.597 12.600 2.968 1.00 91.88 202 GLY A N 1
ATOM 1602 C CA . GLY A 1 202 ? -0.627 13.504 4.118 1.00 91.88 202 GLY A CA 1
ATOM 1603 C C . GLY A 1 202 ? -1.930 14.298 4.232 1.00 91.88 202 GLY A C 1
ATOM 1604 O O . GLY A 1 202 ? -1.937 15.368 4.837 1.00 91.88 202 GLY A O 1
ATOM 1605 N N . GLN A 1 203 ? -3.012 13.815 3.617 1.00 92.12 203 GLN A N 1
ATOM 1606 C CA . GLN A 1 203 ? -4.343 14.411 3.705 1.00 92.12 203 GLN A CA 1
ATOM 1607 C C . GLN A 1 203 ? -5.129 13.801 4.871 1.00 92.12 203 GLN A C 1
ATOM 1609 O O . GLN A 1 203 ? -4.856 12.684 5.320 1.00 92.12 203 GLN A O 1
ATOM 1614 N N . GLU A 1 204 ? -6.129 14.534 5.357 1.00 88.56 204 GLU A N 1
ATOM 1615 C CA . GLU A 1 204 ? -7.097 13.987 6.305 1.00 88.56 204 GLU A CA 1
ATOM 1616 C C . GLU A 1 204 ? -8.069 13.049 5.583 1.00 88.56 204 GLU A C 1
ATOM 1618 O O . GLU A 1 204 ? -8.653 13.412 4.563 1.00 88.56 204 GLU A O 1
ATOM 1623 N N . ALA A 1 205 ? -8.251 11.849 6.136 1.00 92.19 205 ALA A N 1
ATOM 1624 C CA . ALA A 1 205 ? -9.250 10.890 5.687 1.00 92.19 205 ALA A CA 1
ATOM 1625 C C . ALA A 1 205 ? -10.418 10.858 6.680 1.00 92.19 205 ALA A C 1
ATOM 1627 O O . ALA A 1 205 ? -10.201 10.812 7.892 1.00 92.19 205 ALA A O 1
ATOM 1628 N N . GLN A 1 206 ? -11.652 10.851 6.172 1.00 92.50 206 GLN A N 1
ATOM 1629 C CA . GLN A 1 206 ? -12.860 10.704 6.992 1.00 92.50 206 GLN A CA 1
ATOM 1630 C C . GLN A 1 206 ? -13.042 9.232 7.371 1.00 92.50 206 GLN A C 1
ATOM 1632 O O . GLN A 1 206 ? -13.542 8.435 6.576 1.00 92.50 206 GLN A O 1
ATOM 1637 N N . LEU A 1 207 ? -12.593 8.857 8.570 1.00 96.00 207 LEU A N 1
ATOM 1638 C CA . LEU A 1 207 ? -12.546 7.457 9.006 1.00 96.00 207 LEU A CA 1
ATOM 1639 C C . LEU A 1 207 ? -13.679 7.076 9.962 1.00 96.00 207 LEU A C 1
ATOM 1641 O O . LEU A 1 207 ? -13.894 5.891 10.201 1.00 96.00 207 LEU A O 1
ATOM 1645 N N . GLU A 1 208 ? -14.457 8.042 10.451 1.00 92.88 208 GLU A N 1
ATOM 1646 C CA . GLU A 1 208 ? -15.553 7.806 11.402 1.00 92.88 208 GLU A CA 1
ATOM 1647 C C . GLU A 1 208 ? -16.646 6.910 10.798 1.00 92.88 208 GLU A C 1
ATOM 1649 O O . GLU A 1 208 ? -17.385 6.241 11.516 1.00 92.88 208 GLU A O 1
ATOM 1654 N N . GLN A 1 209 ? -16.758 6.924 9.468 1.00 90.00 209 GLN A N 1
ATOM 1655 C CA . GLN A 1 209 ? -17.749 6.186 8.681 1.00 90.00 209 GLN A CA 1
ATOM 1656 C C . GLN A 1 209 ? -17.107 5.109 7.801 1.00 90.00 209 GLN A C 1
ATOM 1658 O O . GLN A 1 209 ? -17.751 4.593 6.888 1.00 90.00 209 GLN A O 1
ATOM 1663 N N . PHE A 1 210 ? -15.833 4.791 8.038 1.00 96.00 210 PHE A N 1
ATOM 1664 C CA . PHE A 1 210 ? -15.113 3.802 7.249 1.00 96.00 210 PHE A CA 1
ATOM 1665 C C . PHE A 1 210 ? -15.820 2.438 7.296 1.00 96.00 210 PHE A C 1
ATOM 1667 O O . PHE A 1 210 ? -16.285 1.996 8.347 1.00 96.00 210 PHE A O 1
ATOM 1674 N N . ASP A 1 211 ? -15.900 1.735 6.165 1.00 95.19 211 ASP A N 1
ATOM 1675 C CA . ASP A 1 211 ? -16.464 0.386 6.145 1.00 95.19 211 ASP A CA 1
ATOM 1676 C C . ASP A 1 211 ? -15.419 -0.632 6.612 1.00 95.19 211 ASP A C 1
ATOM 1678 O O . ASP A 1 211 ? -14.673 -1.195 5.817 1.00 95.19 211 ASP A O 1
ATOM 1682 N N . CYS A 1 212 ? -15.390 -0.935 7.911 1.00 95.12 212 CYS A N 1
ATOM 1683 C CA . CYS A 1 212 ? -14.469 -1.950 8.433 1.00 95.12 212 CYS A CA 1
ATOM 1684 C C . CYS A 1 212 ? -14.626 -3.352 7.815 1.00 95.12 212 CYS A C 1
ATOM 1686 O O . CYS A 1 212 ? -13.732 -4.166 8.009 1.00 95.12 212 CYS A O 1
ATOM 1688 N N . SER A 1 213 ? -15.690 -3.672 7.064 1.00 94.56 213 SER A N 1
ATOM 1689 C CA . SER A 1 213 ? -15.838 -4.979 6.397 1.00 94.56 213 SER A CA 1
ATOM 1690 C C . SER A 1 213 ? -14.848 -5.216 5.245 1.00 94.56 213 SER A C 1
ATOM 1692 O O . SER A 1 213 ? -14.732 -6.337 4.725 1.00 94.56 213 SER A O 1
ATOM 1694 N N . VAL A 1 214 ? -14.141 -4.163 4.828 1.00 94.44 214 VAL A N 1
ATOM 1695 C CA . VAL A 1 214 ? -13.108 -4.220 3.788 1.00 94.44 214 VAL A CA 1
ATOM 1696 C C . VAL A 1 214 ? -11.719 -4.527 4.348 1.00 94.44 214 VAL A C 1
ATOM 1698 O O . VAL A 1 214 ? -10.837 -4.885 3.571 1.00 94.44 214 VAL A O 1
ATOM 1701 N N . LEU A 1 215 ? -11.524 -4.430 5.671 1.00 95.31 215 LEU A N 1
ATOM 1702 C CA . LEU A 1 215 ? -10.235 -4.717 6.302 1.00 95.31 215 LEU A CA 1
ATOM 1703 C C . LEU A 1 215 ? -9.816 -6.178 6.046 1.00 95.31 215 LEU A C 1
ATOM 1705 O O . LEU A 1 215 ? -10.675 -7.060 6.099 1.00 95.31 215 LEU A O 1
ATOM 1709 N N . PRO A 1 216 ? -8.528 -6.471 5.803 1.00 93.50 216 PRO A N 1
ATOM 1710 C CA . PRO A 1 216 ? -8.078 -7.829 5.484 1.00 93.50 216 PRO A CA 1
ATOM 1711 C C . PRO A 1 216 ? -8.317 -8.855 6.605 1.00 93.50 216 PRO A C 1
ATOM 1713 O O . PRO A 1 216 ? -8.720 -9.982 6.324 1.00 93.50 216 PRO A O 1
ATOM 1716 N N . ASP A 1 217 ? -8.110 -8.461 7.865 1.00 95.12 217 ASP A N 1
ATOM 1717 C CA . ASP A 1 217 ? -8.143 -9.353 9.032 1.00 95.12 217 ASP A CA 1
ATOM 1718 C C . ASP A 1 217 ? -9.561 -9.474 9.645 1.00 95.12 217 ASP A C 1
ATOM 1720 O O . ASP A 1 217 ? -10.076 -8.492 10.192 1.00 95.12 217 ASP A O 1
ATOM 1724 N N . PRO A 1 218 ? -10.202 -10.664 9.617 1.00 95.88 218 PRO A N 1
ATOM 1725 C CA . PRO A 1 218 ? -11.546 -10.876 10.163 1.00 95.88 218 PRO A CA 1
ATOM 1726 C C . PRO A 1 218 ? -11.693 -10.581 11.661 1.00 95.88 218 PRO A C 1
ATOM 1728 O O . PRO A 1 218 ? -12.763 -10.133 12.089 1.00 95.88 218 PRO A O 1
ATOM 1731 N N . ASP A 1 219 ? -10.650 -10.804 12.463 1.00 96.44 219 ASP A N 1
ATOM 1732 C CA . ASP A 1 219 ? -10.695 -10.536 13.903 1.00 96.44 219 ASP A CA 1
ATOM 1733 C C . ASP A 1 219 ? -10.741 -9.030 14.154 1.00 96.44 219 ASP A C 1
ATOM 1735 O O . ASP A 1 219 ? -11.509 -8.548 14.993 1.00 96.44 219 ASP A O 1
ATOM 1739 N N . VAL A 1 220 ? -9.997 -8.269 13.354 1.00 96.75 220 VAL A N 1
ATOM 1740 C CA . VAL A 1 220 ? -10.012 -6.803 13.367 1.00 96.75 220 VAL A CA 1
ATOM 1741 C C . VAL A 1 220 ? -11.371 -6.285 12.933 1.00 96.75 220 VAL A C 1
ATOM 1743 O O . VAL A 1 220 ? -11.925 -5.417 13.604 1.00 96.75 220 VAL A O 1
ATOM 1746 N N . GLN A 1 221 ? -11.961 -6.854 11.874 1.00 97.31 221 GLN A N 1
ATOM 1747 C CA . GLN A 1 221 ? -13.323 -6.502 11.462 1.00 97.31 221 GLN A CA 1
ATOM 1748 C C . GLN A 1 221 ? -14.318 -6.716 12.607 1.00 97.31 221 GLN A C 1
ATOM 1750 O O . GLN A 1 221 ? -15.171 -5.865 12.857 1.00 97.31 221 GLN A O 1
ATOM 1755 N N . SER A 1 222 ? -14.226 -7.851 13.305 1.00 97.81 222 SER A N 1
ATOM 1756 C CA . SER A 1 222 ? -15.116 -8.191 14.418 1.00 97.81 222 SER A CA 1
ATOM 1757 C C . SER A 1 222 ? -14.979 -7.194 15.572 1.00 97.81 222 SER A C 1
ATOM 1759 O O . SER A 1 222 ? -15.975 -6.643 16.048 1.00 97.81 222 SER A O 1
ATOM 1761 N N . ARG A 1 223 ? -13.743 -6.883 15.979 1.00 98.06 223 ARG A N 1
ATOM 1762 C CA . ARG A 1 223 ? -13.464 -5.921 17.055 1.00 98.06 223 ARG A CA 1
ATOM 1763 C C . ARG A 1 223 ? -13.868 -4.495 16.677 1.00 98.06 223 ARG A C 1
ATOM 1765 O O . ARG A 1 223 ? -14.531 -3.826 17.465 1.00 98.06 223 ARG A O 1
ATOM 1772 N N . ALA A 1 224 ? -13.566 -4.053 15.458 1.00 97.69 224 ALA A N 1
ATOM 1773 C CA . ALA A 1 224 ? -13.966 -2.742 14.949 1.00 97.69 224 ALA A CA 1
ATOM 1774 C C . ALA A 1 224 ? -15.499 -2.589 14.897 1.00 97.69 224 ALA A C 1
ATOM 1776 O O . ALA A 1 224 ? -16.035 -1.552 15.291 1.00 97.69 224 ALA A O 1
ATOM 1777 N N . LYS A 1 225 ? -16.230 -3.645 14.507 1.00 97.31 225 LYS A N 1
ATOM 1778 C CA . LYS A 1 225 ? -17.703 -3.671 14.566 1.00 97.31 225 LYS A CA 1
ATOM 1779 C C . LYS A 1 225 ? -18.233 -3.520 15.991 1.00 97.31 225 LYS A C 1
ATOM 1781 O O . LYS A 1 225 ? -19.229 -2.828 16.177 1.00 97.31 225 LYS A O 1
ATOM 1786 N N . ARG A 1 226 ? -17.582 -4.124 16.993 1.00 97.38 226 ARG A N 1
ATOM 1787 C CA . ARG A 1 226 ? -17.975 -3.958 18.405 1.00 97.38 226 ARG A CA 1
ATOM 1788 C C . ARG A 1 226 ? -17.829 -2.511 18.877 1.00 97.38 226 ARG A C 1
ATOM 1790 O O . ARG A 1 226 ? -18.716 -2.030 19.571 1.00 97.38 226 ARG A O 1
ATOM 1797 N N . ILE A 1 227 ? -16.775 -1.808 18.453 1.00 97.69 227 ILE A N 1
ATOM 1798 C CA . ILE A 1 227 ? -16.612 -0.373 18.745 1.00 97.69 227 ILE A CA 1
ATOM 1799 C C . ILE A 1 227 ? -17.797 0.420 18.173 1.00 97.69 227 ILE A C 1
ATOM 1801 O O . ILE A 1 227 ? -18.426 1.180 18.899 1.00 97.69 227 ILE A O 1
ATOM 1805 N N . LEU A 1 228 ? -18.165 0.190 16.906 1.00 95.81 228 LEU A N 1
ATOM 1806 C CA . LEU A 1 228 ? -19.302 0.873 16.263 1.00 95.81 228 LEU A CA 1
ATOM 1807 C C . LEU A 1 228 ? -20.665 0.561 16.903 1.00 95.81 228 LEU A C 1
ATOM 1809 O O . LEU A 1 228 ? -21.611 1.339 16.772 1.00 95.81 228 LEU A O 1
ATOM 1813 N N . GLN A 1 229 ? -20.801 -0.596 17.551 1.00 95.50 229 GLN A N 1
ATOM 1814 C CA . GLN A 1 229 ? -22.036 -1.011 18.218 1.00 95.50 229 GLN A CA 1
ATOM 1815 C C . GLN A 1 229 ? -22.200 -0.406 19.616 1.00 95.50 229 GLN A C 1
ATOM 1817 O O . GLN A 1 229 ? -23.313 -0.434 20.137 1.00 95.50 229 GLN A O 1
ATOM 1822 N N . CYS A 1 230 ? -21.135 0.154 20.193 1.00 97.06 230 CYS A N 1
ATOM 1823 C CA . CYS A 1 230 ? -21.145 0.774 21.512 1.00 97.06 230 CYS A CA 1
ATOM 1824 C C . CYS A 1 230 ? -21.986 2.059 21.509 1.00 97.06 230 CYS A C 1
ATOM 1826 O O . CYS A 1 230 ? -21.624 3.039 20.855 1.00 97.06 230 CYS A O 1
ATOM 1828 N N . LYS A 1 231 ? -23.110 2.068 22.239 1.00 95.69 231 LYS A N 1
ATOM 1829 C CA . LYS A 1 231 ? -24.062 3.196 22.255 1.00 95.69 231 LYS A CA 1
ATOM 1830 C C . LYS A 1 231 ? -24.375 3.720 23.653 1.00 95.69 231 LYS A C 1
ATOM 1832 O O . LYS A 1 231 ? -24.822 4.861 23.765 1.00 95.69 231 LYS A O 1
ATOM 1837 N N . THR A 1 232 ? -24.160 2.925 24.700 1.00 97.44 232 THR A N 1
ATOM 1838 C CA . THR A 1 232 ? -24.435 3.316 26.093 1.00 97.44 232 THR A CA 1
ATOM 1839 C C . THR A 1 232 ? -23.199 3.208 26.981 1.00 97.44 232 THR A C 1
ATOM 1841 O O . THR A 1 232 ? -22.240 2.518 26.647 1.00 97.44 232 THR A O 1
ATOM 1844 N N . ALA A 1 233 ? -23.209 3.889 28.132 1.00 96.00 233 ALA A N 1
ATOM 1845 C CA . ALA A 1 233 ? -22.095 3.860 29.085 1.00 96.00 233 ALA A CA 1
ATOM 1846 C C . ALA A 1 233 ? -21.785 2.438 29.594 1.00 96.00 233 ALA A C 1
ATOM 1848 O O . ALA A 1 233 ? -20.632 2.109 29.876 1.00 96.00 233 ALA A O 1
ATOM 1849 N N . GLU A 1 234 ? -22.806 1.584 29.675 1.00 96.81 234 GLU A N 1
ATOM 1850 C CA . GLU A 1 234 ? -22.673 0.167 30.001 1.00 96.81 234 GLU A CA 1
ATOM 1851 C C . GLU A 1 234 ? -21.956 -0.600 28.881 1.00 96.81 234 GLU A C 1
ATOM 1853 O O . GLU A 1 234 ? -21.033 -1.361 29.176 1.00 96.81 234 GLU A O 1
ATOM 1858 N N . ASP A 1 235 ? -22.307 -0.352 27.609 1.00 97.31 235 ASP A N 1
ATOM 1859 C CA . ASP A 1 235 ? -21.595 -0.930 26.459 1.00 97.31 235 ASP A CA 1
ATOM 1860 C C . ASP A 1 235 ? -20.117 -0.529 26.474 1.00 97.31 235 ASP A C 1
ATOM 1862 O O . ASP A 1 235 ? -19.248 -1.359 26.217 1.00 97.31 235 ASP A O 1
ATOM 1866 N N . LEU A 1 236 ? -19.825 0.736 26.797 1.00 97.75 236 LEU A N 1
ATOM 1867 C CA . LEU A 1 236 ? -18.457 1.245 26.861 1.00 97.75 236 LEU A CA 1
ATOM 1868 C C . LEU A 1 236 ? -17.672 0.612 28.002 1.00 97.75 236 LEU A C 1
ATOM 1870 O O . LEU A 1 236 ? -16.522 0.238 27.804 1.00 97.75 236 LEU A O 1
ATOM 1874 N N . SER A 1 237 ? -18.293 0.439 29.166 1.00 97.44 237 SER A N 1
ATOM 1875 C CA . SER A 1 237 ? -17.656 -0.248 30.292 1.00 97.44 237 SER A CA 1
ATOM 1876 C C . SER A 1 237 ? -17.301 -1.694 29.918 1.00 97.44 237 SER A C 1
ATOM 1878 O O . SER A 1 237 ? -16.196 -2.157 30.195 1.00 97.44 237 SER A O 1
AT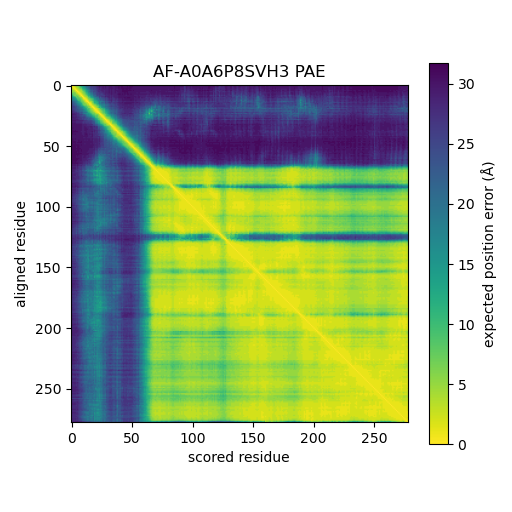OM 1880 N N . ALA A 1 238 ? -18.199 -2.391 29.210 1.00 97.50 238 ALA A N 1
ATOM 1881 C CA . ALA A 1 238 ? -17.931 -3.729 28.681 1.00 97.50 238 ALA A CA 1
ATOM 1882 C C . ALA A 1 238 ? -16.847 -3.720 27.585 1.00 97.50 238 ALA A C 1
ATOM 1884 O O . ALA A 1 238 ? -15.974 -4.585 27.562 1.00 97.50 238 ALA A O 1
ATOM 1885 N N . LEU A 1 239 ? -16.856 -2.726 26.692 1.00 97.88 239 LEU A N 1
ATOM 1886 C CA . LEU A 1 239 ? -15.840 -2.547 25.653 1.00 97.88 239 LEU A CA 1
ATOM 1887 C C . LEU A 1 239 ? -14.450 -2.302 26.258 1.00 97.88 239 LEU A C 1
ATOM 1889 O O . LEU A 1 239 ? -13.480 -2.884 25.787 1.00 97.88 239 LEU A O 1
ATOM 1893 N N . GLN A 1 240 ? -14.352 -1.470 27.297 1.00 97.75 240 GLN A N 1
ATOM 1894 C CA . GLN A 1 240 ? -13.111 -1.194 28.026 1.00 97.75 240 GLN A CA 1
ATOM 1895 C C . GLN A 1 240 ? -12.565 -2.456 28.695 1.00 97.75 240 GLN A C 1
ATOM 1897 O O . GLN A 1 240 ? -11.363 -2.699 28.640 1.00 97.75 240 GLN A O 1
ATOM 1902 N N . GLN A 1 241 ? -13.438 -3.278 29.280 1.00 97.62 241 GLN A N 1
ATOM 1903 C CA . GLN A 1 241 ? -13.040 -4.540 29.897 1.00 97.62 241 GLN A CA 1
ATOM 1904 C C . GLN A 1 241 ? -12.560 -5.572 28.864 1.00 97.62 241 GLN A C 1
ATOM 1906 O O . GLN A 1 241 ? -11.576 -6.265 29.108 1.00 97.62 241 GLN A O 1
ATOM 1911 N N . ASP A 1 242 ? -13.240 -5.674 27.720 1.00 97.31 242 ASP A N 1
ATOM 1912 C CA . ASP A 1 242 ? -12.986 -6.739 26.745 1.00 97.31 242 ASP A CA 1
ATOM 1913 C C . ASP A 1 242 ? -11.938 -6.377 25.683 1.00 97.31 242 ASP A C 1
ATOM 1915 O O . ASP A 1 242 ? -11.223 -7.250 25.194 1.00 97.31 242 ASP A O 1
ATOM 1919 N N . LEU A 1 243 ? -11.903 -5.114 25.251 1.00 98.06 243 LEU A N 1
ATOM 1920 C CA . LEU A 1 243 ? -11.093 -4.617 24.132 1.00 98.06 243 LEU A CA 1
ATOM 1921 C C . LEU A 1 243 ? -10.207 -3.422 24.507 1.00 98.06 243 LEU A C 1
ATOM 1923 O O . LEU A 1 243 ? -9.487 -2.933 23.638 1.00 98.06 243 LEU A O 1
ATOM 1927 N N . GLY A 1 244 ? -10.232 -2.955 25.760 1.00 97.81 244 GLY A N 1
ATOM 1928 C CA . GLY A 1 244 ? -9.464 -1.787 26.199 1.00 97.81 244 GLY A CA 1
ATOM 1929 C C . GLY A 1 244 ? -7.968 -1.919 25.922 1.00 97.81 244 GLY A C 1
ATOM 1930 O O . GLY A 1 244 ? -7.392 -1.028 25.304 1.00 97.81 244 GLY A O 1
ATOM 1931 N N . ASP A 1 245 ? -7.361 -3.053 26.280 1.00 98.38 245 ASP A N 1
ATOM 1932 C CA . ASP A 1 245 ? -5.932 -3.297 26.037 1.00 98.38 245 ASP A CA 1
ATOM 1933 C C . ASP A 1 245 ? -5.602 -3.274 24.541 1.00 98.38 245 ASP A C 1
ATOM 1935 O O . ASP A 1 245 ? -4.686 -2.579 24.113 1.00 98.38 245 ASP A O 1
ATOM 1939 N N . TRP A 1 246 ? -6.416 -3.936 23.716 1.00 98.12 246 TRP A N 1
ATOM 1940 C CA . TRP A 1 246 ? -6.224 -3.957 22.265 1.00 98.12 246 TRP A CA 1
ATOM 1941 C C . TRP A 1 246 ? -6.375 -2.569 21.620 1.00 98.12 246 TRP A C 1
ATOM 1943 O O . TRP A 1 246 ? -5.622 -2.213 20.714 1.00 98.12 246 TRP A O 1
ATOM 1953 N N . ILE A 1 247 ? -7.334 -1.761 22.083 1.00 98.31 247 ILE A N 1
ATOM 1954 C CA . ILE A 1 247 ? -7.500 -0.371 21.631 1.00 98.31 247 ILE A CA 1
ATOM 1955 C C . ILE A 1 247 ? -6.301 0.476 22.088 1.00 98.31 247 ILE A C 1
ATOM 1957 O O . ILE A 1 247 ? -5.787 1.284 21.315 1.00 98.31 247 ILE A O 1
ATOM 1961 N N . SER A 1 248 ? -5.814 0.261 23.312 1.00 98.06 248 SER A N 1
ATOM 1962 C CA . SER A 1 248 ? -4.619 0.920 23.847 1.00 98.06 248 SER A CA 1
ATOM 1963 C C . SER A 1 248 ? -3.369 0.595 23.020 1.00 98.06 248 SER A C 1
ATOM 1965 O O . SER A 1 248 ? -2.636 1.507 22.638 1.00 98.06 248 SER A O 1
ATOM 1967 N N . GLU A 1 249 ? -3.181 -0.671 22.635 1.00 96.81 249 GLU A N 1
ATOM 1968 C CA . GLU A 1 249 ? -2.102 -1.143 21.751 1.00 96.81 249 GLU A CA 1
ATOM 1969 C C . GLU A 1 249 ? -2.161 -0.529 20.343 1.00 96.81 249 GLU A C 1
ATOM 1971 O O . GLU A 1 249 ? -1.130 -0.389 19.687 1.00 96.81 249 GLU A O 1
ATOM 1976 N N . CYS A 1 250 ? -3.338 -0.082 19.889 1.00 96.62 250 CYS A N 1
ATOM 1977 C CA . CYS A 1 250 ? -3.473 0.708 18.660 1.00 96.62 250 CYS A CA 1
ATOM 1978 C C . CYS A 1 250 ? -2.995 2.170 18.821 1.00 96.62 250 CYS A C 1
ATOM 1980 O O . CYS A 1 250 ? -3.162 2.973 17.902 1.00 96.62 250 CYS A O 1
ATOM 1982 N N . GLY A 1 251 ? -2.420 2.533 19.974 1.00 96.06 251 GLY A N 1
ATOM 1983 C CA . GLY A 1 251 ? -1.937 3.877 20.296 1.00 96.06 251 GLY A CA 1
ATOM 1984 C C . GLY A 1 251 ? -2.984 4.772 20.964 1.00 96.06 251 GLY A C 1
ATOM 1985 O O . GLY A 1 251 ? -2.888 5.995 20.870 1.00 96.06 251 GLY A O 1
ATOM 1986 N N . ILE A 1 252 ? -4.003 4.193 21.611 1.00 97.00 252 ILE A N 1
ATOM 1987 C CA . ILE A 1 252 ? -5.157 4.931 22.157 1.00 97.00 252 ILE A CA 1
ATOM 1988 C C . ILE A 1 252 ? -5.330 4.622 23.659 1.00 97.00 252 ILE A C 1
ATOM 1990 O O . ILE A 1 252 ? -6.364 4.095 24.075 1.00 97.00 252 ILE A O 1
ATOM 1994 N N . PRO A 1 253 ? -4.351 4.962 24.523 1.00 95.19 253 PRO A N 1
ATOM 1995 C CA . PRO A 1 253 ? -4.423 4.655 25.958 1.00 95.19 253 PRO A CA 1
ATOM 1996 C C . PRO A 1 253 ? -5.588 5.364 26.671 1.00 95.19 253 PRO A C 1
ATOM 1998 O O . PRO A 1 253 ? -6.053 4.912 27.715 1.00 95.19 253 PRO A O 1
ATOM 2001 N N . GLY A 1 254 ? -6.111 6.448 26.086 1.00 95.38 254 GLY A N 1
ATOM 2002 C CA . GLY A 1 254 ? -7.264 7.191 26.603 1.00 95.38 254 GLY A CA 1
ATOM 2003 C C . GLY A 1 254 ? -8.595 6.426 26.592 1.00 95.38 254 GLY A C 1
ATOM 2004 O O . GLY A 1 254 ? -9.574 6.949 27.117 1.00 95.38 254 GLY A O 1
ATOM 2005 N N . ILE A 1 255 ? -8.654 5.205 26.039 1.00 97.69 255 ILE A N 1
ATOM 2006 C CA . ILE A 1 255 ? -9.864 4.363 26.026 1.00 97.69 255 ILE A CA 1
ATOM 2007 C C . ILE A 1 255 ? -10.442 4.127 27.428 1.00 97.69 255 ILE A C 1
ATOM 2009 O O . ILE A 1 255 ? -11.659 4.149 27.595 1.00 97.69 255 ILE A O 1
ATOM 2013 N N . PHE A 1 256 ? -9.600 3.970 28.452 1.00 97.25 256 PHE A N 1
ATOM 2014 C CA . PHE A 1 256 ? -10.047 3.682 29.822 1.00 97.25 256 PHE A CA 1
ATOM 2015 C C . PHE A 1 256 ? -10.677 4.883 30.538 1.00 97.25 256 PHE A C 1
ATOM 2017 O O . PHE A 1 256 ? -11.415 4.710 31.503 1.00 97.25 256 PHE A O 1
ATOM 2024 N N . SER A 1 257 ? -10.412 6.098 30.060 1.00 96.81 257 SER A N 1
ATOM 2025 C CA . SER A 1 257 ? -11.034 7.337 30.543 1.00 96.81 257 SER A CA 1
ATOM 2026 C C . SER A 1 257 ? -12.049 7.917 29.553 1.00 96.81 257 SER A C 1
ATOM 2028 O O . SER A 1 257 ? -12.542 9.023 29.765 1.00 96.81 257 SER A O 1
ATOM 2030 N N . ALA A 1 258 ? -12.315 7.213 28.452 1.00 96.94 258 ALA A N 1
ATOM 2031 C CA . ALA A 1 258 ? -13.182 7.687 27.387 1.00 96.94 258 ALA A CA 1
ATOM 2032 C C . ALA A 1 258 ? -14.649 7.748 27.822 1.00 96.94 258 ALA A C 1
ATOM 2034 O O . ALA A 1 258 ? -15.103 7.025 28.711 1.00 96.94 258 ALA A O 1
ATOM 2035 N N . THR A 1 259 ? -15.403 8.591 27.130 1.00 97.25 259 THR A N 1
ATOM 2036 C CA . THR A 1 259 ? -16.858 8.683 27.209 1.00 97.25 259 THR A CA 1
ATOM 2037 C C . THR A 1 259 ? -17.492 8.191 25.909 1.00 97.25 259 THR A C 1
ATOM 2039 O O . THR A 1 259 ? -16.821 7.987 24.898 1.00 97.25 259 THR A O 1
ATOM 2042 N N . ILE A 1 260 ? -18.818 8.040 25.893 1.00 96.75 260 ILE A N 1
ATOM 2043 C CA . ILE A 1 260 ? -19.546 7.638 24.677 1.00 96.75 260 ILE A CA 1
ATOM 2044 C C . ILE A 1 260 ? -19.332 8.612 23.514 1.00 96.75 260 ILE A C 1
ATOM 2046 O O . ILE A 1 260 ? -19.307 8.186 22.361 1.00 96.75 260 ILE A O 1
ATOM 2050 N N . GLY A 1 261 ? -19.119 9.900 23.801 1.00 96.31 261 GLY A N 1
ATOM 2051 C CA . GLY A 1 261 ? -18.829 10.902 22.773 1.00 96.31 261 GLY A CA 1
ATOM 2052 C C . GLY A 1 261 ? -17.512 10.660 22.030 1.00 96.31 261 GLY A C 1
ATOM 2053 O O . GLY A 1 261 ? -17.365 11.115 20.899 1.00 96.31 261 GLY A O 1
ATOM 2054 N N . ASP A 1 262 ? -16.583 9.906 22.623 1.00 96.69 262 ASP A N 1
ATOM 2055 C CA . ASP A 1 262 ? -15.256 9.651 22.061 1.00 96.69 262 ASP A CA 1
ATOM 2056 C C . ASP A 1 262 ? -15.229 8.444 21.109 1.00 96.69 262 ASP A C 1
ATOM 2058 O O . ASP A 1 262 ? -14.270 8.274 20.355 1.00 96.69 262 ASP A O 1
ATOM 2062 N N . ILE A 1 263 ? -16.281 7.616 21.097 1.00 97.12 263 ILE A N 1
ATOM 2063 C CA . ILE A 1 263 ? -16.330 6.362 20.327 1.00 97.12 263 ILE A CA 1
ATOM 2064 C C . ILE A 1 263 ? -16.075 6.551 18.824 1.00 97.12 263 ILE A C 1
ATOM 2066 O O . ILE A 1 263 ? -15.254 5.801 18.290 1.00 97.12 263 ILE A O 1
ATOM 2070 N N . PRO A 1 264 ? -16.674 7.539 18.122 1.00 96.88 264 PRO A N 1
ATOM 2071 C CA . PRO A 1 264 ? -16.379 7.758 16.704 1.00 96.88 264 PRO A CA 1
ATOM 2072 C C . PRO A 1 264 ? -14.896 8.046 16.450 1.00 96.88 264 PRO A C 1
ATOM 2074 O O . PRO A 1 264 ? -14.309 7.526 15.506 1.00 96.88 264 PRO A O 1
ATOM 2077 N N . LYS A 1 265 ? -14.263 8.819 17.337 1.00 96.31 265 LYS A N 1
ATOM 2078 C CA . LYS A 1 265 ? -12.848 9.184 17.233 1.00 96.31 265 LYS A CA 1
ATOM 2079 C C . LYS A 1 265 ? -11.932 7.994 17.525 1.00 96.31 265 LYS A C 1
ATOM 2081 O O . LYS A 1 265 ? -10.956 7.779 16.812 1.00 96.31 265 LYS A O 1
ATOM 2086 N N . ILE A 1 266 ? -12.266 7.198 18.542 1.00 97.88 266 ILE A N 1
ATOM 2087 C CA . ILE A 1 266 ? -11.565 5.947 18.860 1.00 97.88 266 ILE A CA 1
ATOM 2088 C C . ILE A 1 266 ? -11.637 4.992 17.667 1.00 97.88 266 ILE A C 1
ATOM 2090 O O . ILE A 1 266 ? -10.617 4.430 17.273 1.00 97.88 266 ILE A O 1
ATOM 2094 N N . TYR A 1 267 ? -12.814 4.855 17.051 1.00 98.19 267 TYR A N 1
ATOM 2095 C CA . TYR A 1 267 ? -12.992 4.058 15.843 1.00 98.19 267 TYR A CA 1
ATOM 2096 C C . TYR A 1 267 ? -12.090 4.540 14.699 1.00 98.19 267 TYR A C 1
ATOM 2098 O O . TYR A 1 267 ? -11.329 3.737 14.156 1.00 98.19 267 TYR A O 1
ATOM 2106 N N . SER A 1 268 ? -12.097 5.843 14.391 1.00 97.50 268 SER A N 1
ATOM 2107 C CA . SER A 1 268 ? -11.223 6.438 13.370 1.00 97.50 268 SER A CA 1
ATOM 2108 C C . SER A 1 268 ? -9.745 6.138 13.619 1.00 97.50 268 SER A C 1
ATOM 2110 O O . SER A 1 268 ? -9.011 5.826 12.683 1.00 97.50 268 SER A O 1
ATOM 2112 N N . TYR A 1 269 ? -9.293 6.201 14.874 1.00 97.25 269 TYR A N 1
ATOM 2113 C CA . TYR A 1 269 ? -7.906 5.901 15.230 1.00 97.25 269 TYR A CA 1
ATOM 2114 C C . TYR A 1 269 ? -7.555 4.425 15.093 1.00 97.25 269 TYR A C 1
ATOM 2116 O O . TYR A 1 269 ? -6.490 4.117 14.560 1.00 97.25 269 TYR A O 1
ATOM 2124 N N . VAL A 1 270 ? -8.449 3.518 15.491 1.00 97.88 270 VAL A N 1
ATOM 2125 C CA . VAL A 1 270 ? -8.264 2.080 15.257 1.00 97.88 270 VAL A CA 1
ATOM 2126 C C . VAL A 1 270 ? -8.164 1.807 13.757 1.00 97.88 270 VAL A C 1
ATOM 2128 O O . VAL A 1 270 ? -7.216 1.165 13.317 1.00 97.88 270 VAL A O 1
ATOM 2131 N N . VAL A 1 271 ? -9.076 2.348 12.947 1.00 97.56 271 VAL A N 1
ATOM 2132 C CA . VAL A 1 271 ? -9.022 2.195 11.485 1.00 97.56 271 VAL A CA 1
ATOM 2133 C C . VAL A 1 271 ? -7.708 2.743 10.930 1.00 97.56 271 VAL A C 1
ATOM 2135 O O . VAL A 1 271 ? -7.004 2.014 10.234 1.00 97.56 271 VAL A O 1
ATOM 2138 N N . LYS A 1 272 ? -7.329 3.981 11.280 1.00 97.06 272 LYS A N 1
ATOM 2139 C CA . LYS A 1 272 ? -6.076 4.616 10.833 1.00 97.06 272 LYS A CA 1
ATOM 2140 C C . LYS A 1 272 ? -4.855 3.769 11.171 1.00 97.06 272 LYS A C 1
ATOM 2142 O O . LYS A 1 272 ? -3.953 3.635 10.347 1.00 97.06 272 LYS A O 1
ATOM 2147 N N . HIS A 1 273 ? -4.832 3.205 12.374 1.00 96.62 273 HIS A N 1
ATOM 2148 C CA . HIS A 1 273 ? -3.756 2.336 12.811 1.00 96.62 273 HIS A CA 1
ATOM 2149 C C . HIS A 1 273 ? -3.611 1.135 11.870 1.00 96.62 273 HIS A C 1
ATOM 2151 O O . HIS A 1 273 ? -2.526 0.898 11.352 1.00 96.62 273 HIS A O 1
ATOM 2157 N N . TYR A 1 274 ? -4.713 0.449 11.566 1.00 95.94 274 TYR A N 1
ATOM 2158 C CA . TYR A 1 274 ? -4.706 -0.745 10.721 1.00 95.94 274 TYR A CA 1
ATOM 2159 C C . TYR A 1 274 ? -4.482 -0.497 9.232 1.00 95.94 274 TYR A C 1
ATOM 2161 O O . TYR A 1 274 ? -3.900 -1.354 8.577 1.00 95.94 274 TYR A O 1
ATOM 2169 N N . ILE A 1 275 ? -4.948 0.627 8.688 1.00 95.56 275 ILE A N 1
ATOM 2170 C CA . ILE A 1 275 ? -4.819 0.878 7.248 1.00 95.56 275 ILE A CA 1
ATOM 2171 C C . ILE A 1 275 ? -3.531 1.613 6.882 1.00 95.56 275 ILE A C 1
ATOM 2173 O O . ILE A 1 275 ? -3.169 1.582 5.714 1.00 95.56 275 ILE A O 1
ATOM 2177 N N . PHE A 1 276 ? -2.867 2.293 7.829 1.00 94.94 276 PHE A N 1
ATOM 2178 C CA . PHE A 1 276 ? -1.761 3.206 7.511 1.00 94.94 276 PHE A CA 1
ATOM 2179 C C . PHE A 1 276 ? -0.553 3.176 8.458 1.00 94.94 276 PHE A C 1
ATOM 2181 O O . PHE A 1 276 ? 0.556 3.418 7.994 1.00 94.94 276 PHE A O 1
ATOM 2188 N N . LEU A 1 277 ? -0.736 2.952 9.766 1.00 92.12 277 LEU A N 1
ATOM 2189 C CA . LEU A 1 277 ? 0.373 3.051 10.736 1.00 92.12 277 LEU A CA 1
ATOM 2190 C C . LEU A 1 277 ? 1.045 1.715 11.058 1.00 92.12 277 LEU A C 1
ATOM 2192 O O . LEU A 1 277 ? 2.100 1.722 11.690 1.00 92.12 277 LEU A O 1
ATOM 2196 N N . ARG A 1 278 ? 0.413 0.600 10.696 1.00 83.12 278 ARG A N 1
ATOM 2197 C CA . ARG A 1 278 ? 1.022 -0.725 10.770 1.00 83.12 278 ARG A CA 1
ATOM 2198 C C . ARG A 1 278 ? 2.008 -0.895 9.632 1.00 83.12 278 ARG A C 1
ATOM 2200 O O . ARG A 1 278 ? 1.586 -0.756 8.467 1.00 83.12 278 ARG A O 1
#

Organism: Gymnodraco acuticeps (NCBI:txid8218)

Secondary structure (DSSP, 8-state):
----------------------------PPPPS--S---------------------------------HHHHHHHHHHHHSPSS-EEEEEE-GGGHHHHHHHHHTSTT--TTSEEEEEETT-----SSHHHHHHHHHHHHHHHHTSS-EEEETTEEEE---HHHHHTTHHHHHHHHHHHHHHTT------B-HHHHHHHTT-----TT--GGGSS-HHHHHHHHHHHH--SHHHHHHHHHHHHHHHHHTT-GGGGG--GGGHHHHHHHHHHIIIII-

Radius of gyration: 24.39 Å; Cα contacts (8 Å, |Δi|>4): 250; chains: 1; bounding box: 55×64×67 Å

Mean predicted aligned error: 12.78 Å

pLDDT: mean 79.85, std 24.8, range [30.14, 98.38]

Nearest PDB structures (foldseek):
  3tug-assembly1_A  TM=6.173E-01  e=4.093E-06  Homo sapiens
  5tj7-assembly4_D  TM=7.289E-01  e=3.599E-05  Homo sapiens
  6j1y-assembly1_A  TM=5.943E-01  e=9.986E-06  Homo sapiens
  1zvd-assembly1_A  TM=5.717E-01  e=8.782E-05  Homo sapiens